Protein AF-A0A8T0SF47-F1 (afdb_monomer_lite)

pLDDT: mean 74.95, std 15.41, range [33.66, 95.38]

Organism: Panicum virgatum (NCBI:txid38727)

Radius of gyration: 20.07 Å; chains: 1; bounding box: 52×41×53 Å

Sequence (233 aa):
MGPNSAVYEKKSYSDTFTEFYQVFGHENDHKAPSFVEVEKWLSGEGKNSIDDKWLKIWLMFAISTFLCPTSSPKLCVRAFHSISITEEIKGYNWCKLEVDRLIKGIAKFKSGKRKFVSGCLFFLTILYLDSLDVGDIVNNDLEVRAAAWTGQLVSKVCLMDKLSETQFGKLQLKPEHLRTTMIPPERIQQFIDSNMPESVIVVLHNREVLKSALSEFSIAINQVFVNLTQKLC

Secondary structure (DSSP, 8-state):
--SEEP--S--TT-THHHHHHHHTT-TTT-PPPBHHHHHHHHHTTTTT--SHHHHHHHHHHHIIIIIS--S-SB--GGGGGGTSSGGGGGGEEHHHHHHHHHHHHHHHHHTTS-SS--S-HHHHHHHHHHHB--GGGS-TT-SSGGGG--HHHHHHHHHHHEEETTEE--SPBPGGGTSS-SS-HHHHHHHHHHHS-S--HHHHHHHHHHHHHHHHHHHHHHHHHHHHHTT--

Foldseek 3Di:
DAPAAQQQDDPPPDPLQCVQCVLLVNNPPSDFAFLVSLVCCCVPVVVPDDDLSSVLSVQQSCCCVALFDDPDRGGDSSNSSRRVPVVCVVNHLSVVSQLLNQLVQLVCCVVVVDVDRGGRVVVVLLVLLLQFDPDPLFDPPDPPSVVSDDPVNSVVSQVVQDPDPPDGHPTHTDVVCVVAQVCHLVNLVVCCPVRQPPPDPVSVVSSVSSSVSVVVVSVVVSVVVVVVVVVVD

Structure (mmCIF, N/CA/C/O backbone):
data_AF-A0A8T0SF47-F1
#
_entry.id   AF-A0A8T0SF47-F1
#
loop_
_atom_site.group_PDB
_atom_site.id
_atom_site.type_symbol
_atom_site.label_atom_id
_atom_site.label_alt_id
_atom_site.label_comp_id
_atom_site.label_asym_id
_atom_site.label_entity_id
_atom_site.label_seq_id
_atom_site.pdbx_PDB_ins_code
_atom_site.Cartn_x
_atom_site.Cartn_y
_atom_site.Cartn_z
_atom_site.occupancy
_atom_site.B_iso_or_equiv
_atom_site.auth_seq_id
_atom_site.auth_comp_id
_atom_site.auth_asym_id
_atom_site.auth_atom_id
_atom_site.pdbx_PDB_model_num
ATOM 1 N N . MET A 1 1 ? -6.389 -14.784 -7.951 1.00 58.62 1 MET A N 1
ATOM 2 C CA . MET A 1 1 ? -4.965 -14.383 -7.878 1.00 58.62 1 MET A CA 1
ATOM 3 C C . MET A 1 1 ? -4.098 -15.424 -8.549 1.00 58.62 1 MET A C 1
ATOM 5 O O . MET A 1 1 ? -4.516 -16.573 -8.615 1.00 58.62 1 MET A O 1
ATOM 9 N N . GLY A 1 2 ? -2.937 -15.026 -9.071 1.00 57.81 2 GLY A N 1
ATOM 10 C CA . GLY A 1 2 ? -2.046 -15.956 -9.755 1.00 57.81 2 GLY A CA 1
ATOM 11 C C . GLY A 1 2 ? -1.371 -16.955 -8.798 1.00 57.81 2 GLY A C 1
ATOM 12 O O . GLY A 1 2 ? -1.281 -16.692 -7.597 1.00 57.81 2 GLY A O 1
ATOM 13 N N . PRO A 1 3 ? -0.921 -18.116 -9.301 1.00 65.19 3 PRO A N 1
ATOM 14 C CA . PRO A 1 3 ? -0.340 -19.179 -8.477 1.00 65.19 3 PRO A CA 1
ATOM 15 C C . PRO A 1 3 ? 1.088 -18.868 -7.998 1.00 65.19 3 PRO A C 1
ATOM 17 O O . PRO A 1 3 ? 1.575 -19.500 -7.060 1.00 65.19 3 PRO A O 1
ATOM 20 N N . ASN A 1 4 ? 1.769 -17.900 -8.619 1.00 69.06 4 ASN A N 1
ATOM 21 C CA . ASN A 1 4 ? 3.191 -17.659 -8.401 1.00 69.06 4 ASN A CA 1
ATOM 22 C C . ASN A 1 4 ? 3.419 -16.672 -7.251 1.00 69.06 4 ASN A C 1
ATOM 24 O O . ASN A 1 4 ? 2.712 -15.678 -7.112 1.00 69.06 4 ASN A O 1
ATOM 28 N N . SER A 1 5 ? 4.436 -16.902 -6.422 1.00 73.62 5 SER A N 1
ATOM 29 C CA . SER A 1 5 ? 4.807 -15.940 -5.375 1.00 73.62 5 SER A CA 1
ATOM 30 C C . SER A 1 5 ? 5.617 -14.784 -5.961 1.00 73.62 5 SER A C 1
ATOM 32 O O . SER A 1 5 ? 6.585 -15.020 -6.682 1.00 73.62 5 SER A O 1
ATOM 34 N N . ALA A 1 6 ? 5.273 -13.543 -5.606 1.00 74.88 6 ALA A N 1
ATOM 35 C CA . ALA A 1 6 ? 6.082 -12.383 -5.975 1.00 74.88 6 ALA A CA 1
ATOM 36 C C . ALA A 1 6 ? 7.460 -12.450 -5.290 1.00 74.88 6 ALA A C 1
ATOM 38 O O . ALA A 1 6 ? 7.571 -12.605 -4.068 1.00 74.88 6 ALA A O 1
ATOM 39 N N . VAL A 1 7 ? 8.529 -12.311 -6.072 1.00 76.81 7 VAL A N 1
ATOM 40 C CA . VAL A 1 7 ? 9.905 -12.360 -5.564 1.00 76.81 7 VAL A CA 1
ATOM 41 C C . VAL A 1 7 ? 10.276 -11.023 -4.910 1.00 76.81 7 VAL A C 1
ATOM 43 O O . VAL A 1 7 ? 10.718 -10.100 -5.579 1.00 76.81 7 VAL A O 1
ATOM 46 N N . TYR A 1 8 ? 10.142 -10.929 -3.583 1.00 73.88 8 TYR A N 1
ATOM 47 C CA . TYR A 1 8 ? 10.483 -9.726 -2.795 1.00 73.88 8 TYR A CA 1
ATOM 48 C C . TYR A 1 8 ? 11.654 -9.960 -1.819 1.00 73.88 8 TYR A C 1
ATOM 50 O O . TYR A 1 8 ? 11.641 -9.640 -0.613 1.00 73.88 8 TYR A O 1
ATOM 58 N N . GLU A 1 9 ? 12.711 -10.575 -2.330 1.00 67.31 9 GLU A N 1
ATOM 59 C CA . GLU A 1 9 ? 13.904 -10.914 -1.561 1.00 67.31 9 GLU A CA 1
ATOM 60 C C . GLU A 1 9 ? 15.156 -10.395 -2.240 1.00 67.31 9 GLU A C 1
ATOM 62 O O . GLU A 1 9 ? 15.181 -10.185 -3.444 1.00 67.31 9 GLU A O 1
ATOM 67 N N . LYS A 1 10 ? 16.192 -10.137 -1.438 1.00 59.16 10 LYS A N 1
ATOM 68 C CA . LYS A 1 10 ? 17.476 -9.697 -1.971 1.00 59.16 10 LYS A CA 1
ATOM 69 C C . LYS A 1 10 ? 18.100 -10.890 -2.692 1.00 59.16 10 LYS A C 1
ATOM 71 O O . LYS A 1 10 ? 18.635 -11.774 -2.030 1.00 59.16 10 LYS A O 1
ATOM 76 N N . LYS A 1 11 ? 18.041 -10.900 -4.021 1.00 61.25 11 LYS A N 1
ATOM 77 C CA . LYS A 1 11 ? 18.860 -11.789 -4.842 1.00 61.25 11 LYS A CA 1
ATOM 78 C C . LYS A 1 11 ? 20.117 -11.011 -5.218 1.00 61.25 11 LYS A C 1
ATOM 80 O O . LYS A 1 11 ? 20.102 -10.189 -6.126 1.00 61.25 11 LYS A O 1
ATOM 85 N N . SER A 1 12 ? 21.181 -11.179 -4.432 1.00 52.44 12 SER A N 1
ATOM 86 C CA . SER A 1 12 ? 22.487 -10.621 -4.797 1.00 52.44 12 SER A CA 1
ATOM 87 C C . SER A 1 12 ? 22.908 -11.220 -6.148 1.00 52.44 12 SER A C 1
ATOM 89 O O . SER A 1 12 ? 22.749 -12.425 -6.327 1.00 52.44 12 SER A O 1
ATOM 91 N N . TYR A 1 13 ? 23.449 -10.402 -7.056 1.00 53.34 13 TYR A N 1
ATOM 92 C CA . TYR A 1 13 ? 23.989 -10.817 -8.365 1.00 53.34 13 TYR A CA 1
ATOM 93 C C . TYR A 1 13 ? 22.976 -11.234 -9.449 1.00 53.34 13 TYR A C 1
ATOM 95 O O . TYR A 1 13 ? 23.347 -11.959 -10.364 1.00 53.34 13 TYR A O 1
ATOM 103 N N . SER A 1 14 ? 21.718 -10.788 -9.388 1.00 62.62 14 SER A N 1
ATOM 104 C CA . SER A 1 14 ? 20.793 -10.951 -10.521 1.00 62.62 14 SER A CA 1
ATOM 105 C C . SER A 1 14 ? 20.908 -9.798 -11.524 1.00 62.62 14 SER A C 1
ATOM 107 O O . SER A 1 14 ? 21.096 -8.649 -11.118 1.00 62.62 14 SER A O 1
ATOM 109 N N . ASP A 1 15 ? 20.703 -10.084 -12.814 1.00 68.81 15 ASP A N 1
ATOM 110 C CA . ASP A 1 15 ? 20.700 -9.097 -13.916 1.00 68.81 15 ASP A CA 1
ATOM 111 C C . ASP A 1 15 ? 19.756 -7.912 -13.658 1.00 68.81 15 ASP A C 1
ATOM 113 O O . ASP A 1 15 ? 20.015 -6.771 -14.041 1.00 68.81 15 ASP A O 1
ATOM 117 N N . THR A 1 16 ? 18.706 -8.160 -12.878 1.00 79.81 16 THR A N 1
ATOM 118 C CA . THR A 1 16 ? 17.741 -7.155 -12.431 1.00 79.81 16 THR A CA 1
ATOM 119 C C . THR A 1 16 ? 18.367 -6.021 -11.602 1.00 79.81 16 THR A C 1
ATOM 121 O O . THR A 1 16 ? 17.724 -4.997 -11.407 1.00 79.81 16 THR A O 1
ATOM 124 N N . PHE A 1 17 ? 19.566 -6.197 -11.027 1.00 82.31 17 PHE A N 1
ATOM 125 C CA . PHE A 1 17 ? 20.258 -5.128 -10.295 1.00 82.31 17 PHE A CA 1
ATOM 126 C C . PHE A 1 17 ? 20.755 -4.056 -11.262 1.00 82.31 17 PHE A C 1
ATOM 128 O O . PHE A 1 17 ? 20.496 -2.878 -11.045 1.00 82.31 17 PHE A O 1
ATOM 135 N N . THR A 1 18 ? 21.400 -4.468 -12.353 1.00 86.94 18 THR A N 1
ATOM 136 C CA . THR A 1 18 ? 21.839 -3.570 -13.427 1.00 86.94 18 THR A CA 1
ATOM 137 C C . THR A 1 18 ? 20.638 -2.930 -14.113 1.00 86.94 18 THR A C 1
ATOM 139 O O . THR A 1 18 ? 20.598 -1.711 -14.268 1.00 86.94 18 THR A O 1
ATOM 142 N N . GLU A 1 19 ? 19.624 -3.735 -14.442 1.00 89.50 19 GLU A N 1
ATOM 143 C CA . GLU A 1 19 ? 18.396 -3.251 -15.075 1.00 89.50 19 GLU A CA 1
ATOM 144 C C . GLU A 1 19 ? 17.669 -2.217 -14.202 1.00 89.50 19 GLU A C 1
ATOM 146 O O . GLU A 1 19 ? 17.209 -1.200 -14.713 1.00 89.50 19 GLU A O 1
ATOM 151 N N . PHE A 1 20 ? 17.617 -2.424 -12.880 1.00 91.44 20 PHE A N 1
ATOM 152 C CA . PHE A 1 20 ? 17.050 -1.447 -11.951 1.00 91.44 20 PHE A CA 1
ATOM 153 C C . PHE A 1 20 ? 17.709 -0.079 -12.131 1.00 91.44 20 PHE A C 1
ATOM 155 O O . PHE A 1 20 ? 17.010 0.902 -12.353 1.00 91.44 20 PHE A O 1
ATOM 162 N N . TYR A 1 21 ? 19.040 0.004 -12.104 1.00 92.06 21 TYR A N 1
ATOM 163 C CA . TYR A 1 21 ? 19.711 1.291 -12.287 1.00 92.06 21 TYR A CA 1
ATOM 164 C C . TYR A 1 21 ? 19.497 1.876 -13.682 1.00 92.06 21 TYR A C 1
ATOM 166 O O . TYR A 1 21 ? 19.245 3.070 -13.782 1.00 92.06 21 TYR A O 1
ATOM 174 N N . GLN A 1 22 ? 19.506 1.056 -14.734 1.00 91.62 22 GLN A N 1
ATOM 175 C CA . GLN A 1 22 ? 19.238 1.511 -16.104 1.00 91.62 22 GLN A CA 1
ATOM 176 C C . GLN A 1 22 ? 17.828 2.096 -16.264 1.00 91.62 22 GLN A C 1
ATOM 178 O O . GLN A 1 22 ? 17.654 3.144 -16.884 1.00 91.62 22 GLN A O 1
ATOM 183 N N . VAL A 1 23 ? 16.810 1.461 -15.671 1.00 91.81 23 VAL A N 1
ATOM 184 C CA . VAL A 1 23 ? 15.421 1.950 -15.717 1.00 91.81 23 VAL A CA 1
ATOM 185 C C . VAL A 1 23 ? 15.309 3.358 -15.131 1.00 91.81 23 VAL A C 1
ATOM 187 O O . VAL A 1 23 ? 14.561 4.179 -15.664 1.00 91.81 23 VAL A O 1
ATOM 190 N N . PHE A 1 24 ? 16.082 3.658 -14.088 1.00 92.12 24 PHE A N 1
ATOM 191 C CA . PHE A 1 24 ? 16.087 4.962 -13.423 1.00 92.12 24 PHE A CA 1
ATOM 192 C C . PHE A 1 24 ? 17.203 5.914 -13.899 1.00 92.12 24 PHE A C 1
ATOM 194 O O . PHE A 1 24 ? 17.322 7.001 -13.350 1.00 92.12 24 PHE A O 1
ATOM 201 N N . GLY A 1 25 ? 18.002 5.556 -14.913 1.00 91.19 25 GLY A N 1
ATOM 202 C CA . GLY A 1 25 ? 19.089 6.411 -15.425 1.00 91.19 25 GLY A CA 1
ATOM 203 C C . GLY A 1 25 ? 20.285 6.562 -14.472 1.00 91.19 25 GLY A C 1
ATOM 204 O O . GLY A 1 25 ? 20.973 7.583 -14.473 1.00 91.19 25 GLY A O 1
ATOM 205 N N . HIS A 1 26 ? 20.506 5.562 -13.621 1.00 92.88 26 HIS A N 1
ATOM 206 C CA . HIS A 1 26 ? 21.539 5.511 -12.587 1.00 92.88 26 HIS A CA 1
ATOM 207 C C . HIS A 1 26 ? 22.608 4.436 -12.851 1.00 92.88 26 HIS A C 1
ATOM 209 O O . HIS A 1 26 ? 23.318 4.015 -11.937 1.00 92.88 26 HIS A O 1
ATOM 215 N N . GLU A 1 27 ? 22.751 3.964 -14.091 1.00 90.25 27 GLU A N 1
ATOM 216 C CA . GLU A 1 27 ? 23.688 2.895 -14.464 1.00 90.25 27 GLU A CA 1
ATOM 217 C C . GLU A 1 27 ? 25.163 3.254 -14.228 1.00 90.25 27 GLU A C 1
ATOM 219 O O . GLU A 1 27 ? 25.990 2.373 -14.009 1.00 90.25 27 GLU A O 1
ATOM 224 N N . ASN A 1 28 ? 25.497 4.546 -14.227 1.00 88.94 28 ASN A N 1
ATOM 225 C CA . ASN A 1 28 ? 26.874 5.007 -14.058 1.00 88.94 28 ASN A CA 1
ATOM 226 C C . ASN A 1 28 ? 27.262 5.177 -12.583 1.00 88.94 28 ASN A C 1
ATOM 228 O O . ASN A 1 28 ? 28.382 4.855 -12.191 1.00 88.94 28 ASN A O 1
ATOM 232 N N . ASP A 1 29 ? 26.349 5.683 -11.749 1.00 90.44 29 ASP A N 1
ATOM 233 C CA . ASP A 1 29 ? 26.641 6.003 -10.348 1.00 90.44 29 ASP A CA 1
ATOM 234 C C . ASP A 1 29 ? 26.092 4.979 -9.347 1.00 90.44 29 ASP A C 1
ATOM 236 O O . ASP A 1 29 ? 26.432 5.042 -8.162 1.00 90.44 29 ASP A O 1
ATOM 240 N N . HIS A 1 30 ? 25.275 4.031 -9.820 1.00 86.75 30 HIS A N 1
ATOM 241 C CA . HIS A 1 30 ? 24.639 2.975 -9.036 1.00 86.75 30 HIS A CA 1
ATOM 242 C C . HIS A 1 30 ? 23.914 3.508 -7.789 1.00 86.75 30 HIS A C 1
ATOM 244 O O . HIS A 1 30 ? 23.804 2.827 -6.756 1.00 86.75 30 HIS A O 1
ATOM 250 N N . LYS A 1 31 ? 23.399 4.744 -7.858 1.00 90.44 31 LYS A N 1
ATOM 251 C CA . LYS A 1 31 ? 22.611 5.330 -6.774 1.00 90.44 31 LYS A CA 1
ATOM 252 C C . LYS A 1 31 ? 21.158 4.918 -6.916 1.00 90.44 31 LYS A C 1
ATOM 254 O O . LYS A 1 31 ? 20.552 5.038 -7.968 1.00 90.44 31 LYS A O 1
ATOM 259 N N . ALA A 1 32 ? 20.586 4.411 -5.827 1.00 91.06 32 ALA A N 1
ATOM 260 C CA . ALA A 1 32 ? 19.160 4.123 -5.813 1.00 91.06 32 ALA A CA 1
ATOM 261 C C . ALA A 1 32 ? 18.370 5.445 -5.894 1.00 91.06 32 ALA A C 1
ATOM 263 O O . ALA A 1 32 ? 18.680 6.357 -5.108 1.00 91.06 32 ALA A O 1
ATOM 264 N N . PRO A 1 33 ? 17.357 5.530 -6.774 1.00 94.06 33 PRO A N 1
ATOM 265 C CA . PRO A 1 33 ? 16.556 6.729 -6.962 1.00 94.06 33 PRO A CA 1
ATOM 266 C C . PRO A 1 33 ? 15.768 7.060 -5.693 1.00 94.06 33 PRO A C 1
ATOM 268 O O . PRO A 1 33 ? 15.396 6.180 -4.899 1.00 94.06 33 PRO A O 1
ATOM 271 N N . SER A 1 34 ? 15.514 8.347 -5.484 1.00 94.81 34 SER A N 1
ATOM 272 C CA . SER A 1 34 ? 14.666 8.802 -4.375 1.00 94.81 34 SER A CA 1
ATOM 273 C C . SER A 1 34 ? 13.178 8.706 -4.717 1.00 94.81 34 SER A C 1
ATOM 275 O O . SER A 1 34 ? 12.801 8.762 -5.884 1.00 94.81 34 SER A O 1
ATOM 277 N N . PHE A 1 35 ? 12.302 8.623 -3.710 1.00 92.81 35 PHE A N 1
ATOM 278 C CA . PHE A 1 35 ? 10.853 8.691 -3.964 1.00 92.81 35 PHE A CA 1
ATOM 279 C C . PHE A 1 35 ? 10.449 9.998 -4.667 1.00 92.81 35 PHE A C 1
ATOM 281 O O . PHE A 1 35 ? 9.633 9.966 -5.580 1.00 92.81 35 PHE A O 1
ATOM 288 N N . VAL A 1 36 ? 11.075 11.120 -4.295 1.00 94.19 36 VAL A N 1
ATOM 289 C CA . VAL A 1 36 ? 10.822 12.449 -4.884 1.00 94.19 36 VAL A CA 1
ATOM 290 C C . VAL A 1 36 ? 11.200 12.495 -6.364 1.00 94.19 36 VAL A C 1
ATOM 292 O O . VAL A 1 36 ? 10.514 13.106 -7.176 1.00 94.19 36 VAL A O 1
ATOM 295 N N . GLU A 1 37 ? 12.317 11.876 -6.719 1.00 95.00 37 GLU A N 1
ATOM 296 C CA . GLU A 1 37 ? 12.786 11.794 -8.101 1.00 95.00 37 GLU A CA 1
ATOM 297 C C . GLU A 1 37 ? 11.824 10.978 -8.966 1.00 95.00 37 GLU A C 1
ATOM 299 O O . GLU A 1 37 ? 11.417 11.432 -10.033 1.00 95.00 37 GLU A O 1
ATOM 304 N N . VAL A 1 38 ? 11.386 9.823 -8.464 1.00 94.56 38 VAL A N 1
ATOM 305 C CA . VAL A 1 38 ? 10.433 8.962 -9.171 1.00 94.56 38 VAL A CA 1
ATOM 306 C C . VAL A 1 38 ? 9.067 9.627 -9.316 1.00 94.56 38 VAL A C 1
ATOM 308 O O . VAL A 1 38 ? 8.471 9.567 -10.388 1.00 94.56 38 VAL A O 1
ATOM 311 N N . GLU A 1 39 ? 8.586 10.312 -8.280 1.00 94.44 39 GLU A N 1
ATOM 312 C CA . GLU A 1 39 ? 7.340 11.083 -8.333 1.00 94.44 39 GLU A CA 1
ATOM 313 C C . GLU A 1 39 ? 7.401 12.201 -9.386 1.00 94.44 39 GLU A C 1
ATOM 315 O O . GLU A 1 39 ? 6.463 12.369 -10.173 1.00 94.44 39 GLU A O 1
ATOM 320 N N . LYS A 1 40 ? 8.522 12.935 -9.451 1.00 95.12 40 LYS A N 1
ATOM 321 C CA . LYS A 1 40 ? 8.759 13.951 -10.487 1.00 95.12 40 LYS A CA 1
ATOM 322 C C . LYS A 1 40 ? 8.762 13.343 -11.882 1.00 95.12 40 LYS A C 1
ATOM 324 O O . LYS A 1 40 ? 8.149 13.915 -12.780 1.00 95.12 40 LYS A O 1
ATOM 329 N N . TRP A 1 41 ? 9.415 12.195 -12.059 1.00 95.38 41 TRP A N 1
ATOM 330 C CA . TRP A 1 41 ? 9.446 11.507 -13.346 1.00 95.38 41 TRP A CA 1
ATOM 331 C C . TRP A 1 41 ? 8.044 11.062 -13.778 1.00 95.38 41 TRP A C 1
ATOM 333 O O . TRP A 1 41 ? 7.616 11.394 -14.880 1.00 95.38 41 TRP A O 1
ATOM 343 N N . LEU A 1 42 ? 7.289 10.404 -12.889 1.00 92.81 42 LEU A N 1
ATOM 344 C CA . LEU A 1 42 ? 5.911 9.959 -13.146 1.00 92.81 42 LEU A CA 1
ATOM 345 C C . LEU A 1 42 ? 4.970 11.125 -13.483 1.00 92.81 42 LEU A C 1
ATOM 347 O O . LEU A 1 42 ? 4.096 10.984 -14.334 1.00 92.81 42 LEU A O 1
ATOM 351 N N . SER A 1 43 ? 5.158 12.280 -12.839 1.00 92.81 43 SER A N 1
ATOM 352 C CA . SER A 1 43 ? 4.335 13.479 -13.059 1.00 92.81 43 SER A CA 1
ATOM 353 C C . SER A 1 43 ? 4.767 14.311 -14.274 1.00 92.81 43 SER A C 1
ATOM 355 O O . SER A 1 43 ? 3.999 15.151 -14.747 1.00 92.81 43 SER A O 1
ATOM 357 N N . GLY A 1 44 ? 5.996 14.107 -14.753 1.00 94.50 44 GLY A N 1
ATOM 358 C CA . GLY A 1 44 ? 6.608 14.816 -15.872 1.00 94.50 44 GLY A CA 1
ATOM 359 C C . GLY A 1 44 ? 6.711 13.927 -17.106 1.00 94.50 44 GLY A C 1
ATOM 360 O O . GLY A 1 44 ? 5.725 13.719 -17.809 1.00 94.50 44 GLY A O 1
ATOM 361 N N . GLU A 1 45 ? 7.913 13.412 -17.366 1.00 91.38 45 GLU A N 1
ATOM 362 C CA . GLU A 1 45 ? 8.235 12.592 -18.544 1.00 91.38 45 GLU A CA 1
ATOM 363 C C . GLU A 1 45 ? 7.335 11.361 -18.687 1.00 91.38 45 GLU A C 1
ATOM 365 O O . GLU A 1 45 ? 6.883 11.048 -19.784 1.00 91.38 45 GLU A O 1
ATOM 370 N N . GLY A 1 46 ? 7.041 10.684 -17.577 1.00 91.19 46 GLY A N 1
ATOM 371 C CA . GLY A 1 46 ? 6.221 9.479 -17.558 1.00 91.19 46 GLY A CA 1
ATOM 372 C C . GLY A 1 46 ? 4.718 9.737 -17.648 1.00 91.19 46 GLY A C 1
ATOM 373 O O . GLY A 1 46 ? 3.956 8.783 -17.757 1.00 91.19 46 GLY A O 1
ATOM 374 N N . LYS A 1 47 ? 4.250 10.990 -17.605 1.00 90.19 47 LYS A N 1
ATOM 375 C CA . LYS A 1 47 ? 2.823 11.305 -17.411 1.00 90.19 47 LYS A CA 1
ATOM 376 C C . LYS A 1 47 ? 1.897 10.680 -18.460 1.00 90.19 47 LYS A C 1
ATOM 378 O O . LYS A 1 47 ? 0.780 10.294 -18.128 1.00 90.19 47 LYS A O 1
ATOM 383 N N . ASN A 1 48 ? 2.355 10.605 -19.709 1.00 88.88 48 ASN A N 1
ATOM 384 C CA . ASN A 1 48 ? 1.583 10.075 -20.838 1.00 88.88 48 ASN A CA 1
ATOM 385 C C . ASN A 1 48 ? 2.177 8.771 -21.397 1.00 88.88 48 ASN A C 1
ATOM 387 O O . ASN A 1 48 ? 1.802 8.347 -22.490 1.00 88.88 48 ASN A O 1
ATOM 391 N N . SER A 1 49 ? 3.119 8.158 -20.680 1.00 88.81 49 SER A N 1
ATOM 392 C CA . SER A 1 49 ? 3.758 6.913 -21.099 1.00 88.81 49 SER A CA 1
ATOM 393 C C . SER A 1 49 ? 2.919 5.710 -20.678 1.00 88.81 49 SER A C 1
ATOM 395 O O . SER A 1 49 ? 2.321 5.696 -19.607 1.00 88.81 49 SER A O 1
ATOM 397 N N . ILE A 1 50 ? 2.895 4.688 -21.530 1.00 87.44 50 ILE A N 1
ATOM 398 C CA . ILE A 1 50 ? 2.202 3.411 -21.284 1.00 87.44 50 ILE A CA 1
ATOM 399 C C . ILE A 1 50 ? 3.099 2.205 -21.606 1.00 87.44 50 ILE A C 1
ATOM 401 O O . ILE A 1 50 ? 2.607 1.105 -21.837 1.00 87.44 50 ILE A O 1
ATOM 405 N N . ASP A 1 51 ? 4.412 2.430 -21.676 1.00 89.38 51 ASP A N 1
ATOM 406 C CA . ASP A 1 51 ? 5.409 1.409 -21.992 1.00 89.38 51 ASP A CA 1
ATOM 407 C C . ASP A 1 51 ? 5.839 0.598 -20.753 1.00 89.38 51 ASP A C 1
ATOM 409 O O . ASP A 1 51 ? 5.479 0.898 -19.608 1.00 89.38 51 ASP A O 1
ATOM 413 N N . ASP A 1 52 ? 6.640 -0.447 -20.977 1.00 89.62 52 ASP A N 1
ATOM 414 C CA . ASP A 1 52 ? 7.143 -1.310 -19.902 1.00 89.62 52 ASP A CA 1
ATOM 415 C C . ASP A 1 52 ? 7.994 -0.549 -18.883 1.00 89.62 52 ASP A C 1
ATOM 417 O O . ASP A 1 52 ? 7.970 -0.867 -17.692 1.00 89.62 52 ASP A O 1
ATOM 421 N N . LYS A 1 53 ? 8.740 0.472 -19.325 1.00 91.56 53 LYS A N 1
ATOM 422 C CA . LYS A 1 53 ? 9.550 1.305 -18.430 1.00 91.56 53 LYS A CA 1
ATOM 423 C C . LYS A 1 53 ? 8.647 2.043 -17.449 1.00 91.56 53 LYS A C 1
ATOM 425 O O . LYS A 1 53 ? 8.890 1.995 -16.242 1.00 91.56 53 LYS A O 1
ATOM 430 N N . TRP A 1 54 ? 7.598 2.686 -17.951 1.00 93.38 54 TRP A N 1
ATOM 431 C CA . TRP A 1 54 ? 6.608 3.360 -17.127 1.00 93.38 54 TRP A CA 1
ATOM 432 C C . TRP A 1 54 ? 5.948 2.392 -16.147 1.00 93.38 54 TRP A C 1
ATOM 434 O O . TRP A 1 54 ? 5.903 2.684 -14.951 1.00 93.38 54 TRP A O 1
ATOM 444 N N . LEU A 1 55 ? 5.516 1.216 -16.618 1.00 90.81 55 LEU A N 1
ATOM 445 C CA . LEU A 1 55 ? 4.880 0.206 -15.770 1.00 90.81 55 LEU A CA 1
ATOM 446 C C . LEU A 1 55 ? 5.811 -0.241 -14.634 1.00 90.81 55 LEU A C 1
ATOM 448 O O . LEU A 1 55 ? 5.390 -0.293 -13.476 1.00 90.81 55 LEU A O 1
ATOM 452 N N . LYS A 1 56 ? 7.087 -0.507 -14.940 1.00 91.94 56 LYS A N 1
ATOM 453 C CA . LYS A 1 56 ? 8.108 -0.863 -13.945 1.00 91.94 56 LYS A CA 1
ATOM 454 C C . LYS A 1 56 ? 8.304 0.252 -12.920 1.00 91.94 56 LYS A C 1
ATOM 456 O O . LYS A 1 56 ? 8.286 -0.013 -11.719 1.00 91.94 56 LYS A O 1
ATOM 461 N N . ILE A 1 57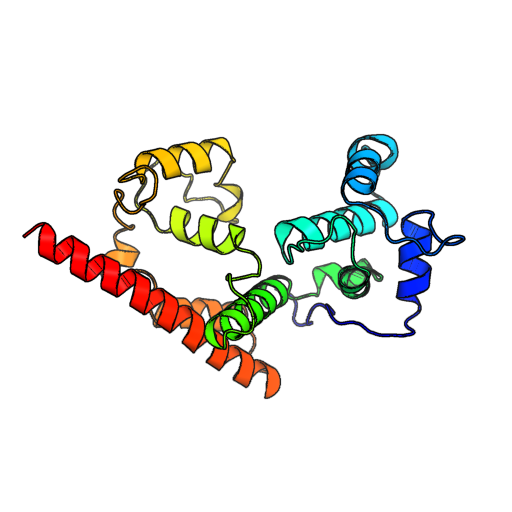 ? 8.455 1.500 -13.362 1.00 92.75 57 ILE A N 1
ATOM 462 C CA . ILE A 1 57 ? 8.655 2.650 -12.468 1.00 92.75 57 ILE A CA 1
ATOM 463 C C . ILE A 1 57 ? 7.434 2.864 -11.565 1.00 92.75 57 ILE A C 1
ATOM 465 O O . ILE A 1 57 ? 7.583 3.017 -10.348 1.00 92.75 57 ILE A O 1
ATOM 469 N N . TRP A 1 58 ? 6.229 2.820 -12.135 1.00 92.12 58 TRP A N 1
ATOM 470 C CA . TRP A 1 58 ? 4.987 2.978 -11.386 1.00 92.12 58 TRP A CA 1
ATOM 471 C C . TRP A 1 58 ? 4.810 1.864 -10.349 1.00 92.12 58 TRP A C 1
ATOM 473 O O . TRP A 1 58 ? 4.546 2.144 -9.179 1.00 92.12 58 TRP A O 1
ATOM 483 N N . LEU A 1 59 ? 5.034 0.602 -10.731 1.00 90.06 59 LEU A N 1
ATOM 484 C CA . LEU A 1 59 ? 4.933 -0.527 -9.806 1.00 90.06 59 LEU A CA 1
ATOM 485 C C . LEU A 1 59 ? 6.002 -0.483 -8.715 1.00 90.06 59 LEU A C 1
ATOM 487 O O . LEU A 1 59 ? 5.689 -0.770 -7.562 1.00 90.06 59 LEU A O 1
ATOM 491 N N . MET A 1 60 ? 7.237 -0.076 -9.025 1.00 91.31 60 MET A N 1
ATOM 492 C CA . MET A 1 60 ? 8.260 0.150 -7.997 1.00 91.31 60 MET A CA 1
ATOM 493 C C . MET A 1 60 ? 7.797 1.155 -6.955 1.00 91.31 60 MET A C 1
ATOM 495 O O . MET A 1 60 ? 7.965 0.924 -5.752 1.00 91.31 60 MET A O 1
ATOM 499 N N . PHE A 1 61 ? 7.234 2.269 -7.422 1.00 90.75 61 PHE A N 1
ATOM 500 C CA . PHE A 1 61 ? 6.721 3.321 -6.565 1.00 90.75 61 PHE A CA 1
ATOM 501 C C . PHE A 1 61 ? 5.561 2.802 -5.708 1.00 90.75 61 PHE A C 1
ATOM 503 O O . PHE A 1 61 ? 5.625 2.905 -4.483 1.00 90.75 61 PHE A O 1
ATOM 510 N N . ALA A 1 62 ? 4.561 2.154 -6.312 1.00 87.75 62 ALA A N 1
ATOM 511 C CA . ALA A 1 62 ? 3.402 1.599 -5.614 1.00 87.75 62 ALA A CA 1
ATOM 512 C C . ALA A 1 62 ? 3.795 0.516 -4.592 1.00 87.75 62 ALA A C 1
ATOM 514 O O . ALA A 1 62 ? 3.398 0.577 -3.430 1.00 87.75 62 ALA A O 1
ATOM 515 N N . ILE A 1 63 ? 4.644 -0.446 -4.964 1.00 87.31 63 ILE A N 1
ATOM 516 C CA . ILE A 1 63 ? 5.110 -1.489 -4.040 1.00 87.31 63 ILE A CA 1
ATOM 517 C C . ILE A 1 63 ? 5.870 -0.860 -2.867 1.00 87.31 63 ILE A C 1
ATOM 519 O O . ILE A 1 63 ? 5.658 -1.249 -1.723 1.00 87.31 63 ILE A O 1
ATOM 523 N N . SER A 1 64 ? 6.740 0.117 -3.121 1.00 88.00 64 SER A N 1
ATOM 524 C CA . SER A 1 64 ? 7.628 0.670 -2.089 1.00 88.00 64 SER A CA 1
ATOM 525 C C . SER A 1 64 ? 6.966 1.715 -1.185 1.00 88.00 64 SER A C 1
ATOM 527 O O . SER A 1 64 ? 7.471 1.957 -0.088 1.00 88.00 64 SER A O 1
ATOM 529 N N . THR A 1 65 ? 5.866 2.334 -1.624 1.00 83.62 65 THR A N 1
ATOM 530 C CA . THR A 1 65 ? 5.086 3.308 -0.835 1.00 83.62 65 THR A CA 1
ATOM 531 C C . THR A 1 65 ? 3.875 2.682 -0.152 1.00 83.62 65 THR A C 1
ATOM 533 O O . THR A 1 65 ? 3.545 3.072 0.965 1.00 83.62 65 THR A O 1
ATOM 536 N N . PHE A 1 66 ? 3.232 1.708 -0.798 1.00 78.88 66 PHE A N 1
ATOM 537 C CA . PHE A 1 66 ? 1.921 1.213 -0.393 1.00 78.88 66 PHE A CA 1
ATOM 538 C C . PHE A 1 66 ? 1.966 -0.228 0.118 1.00 78.88 66 PHE A C 1
ATOM 540 O O . PHE A 1 66 ? 1.669 -0.468 1.283 1.00 78.88 66 PHE A O 1
ATOM 547 N N . LEU A 1 67 ? 2.393 -1.187 -0.712 1.00 81.12 67 LEU A N 1
ATOM 548 C CA . LEU A 1 67 ? 2.335 -2.616 -0.353 1.00 81.12 67 LEU A CA 1
ATOM 549 C C . LEU A 1 67 ? 3.420 -3.019 0.654 1.00 81.12 67 LEU A C 1
ATOM 551 O O . LEU A 1 67 ? 3.224 -3.860 1.530 1.00 81.12 67 LEU A O 1
ATOM 555 N N . CYS A 1 68 ? 4.606 -2.439 0.509 1.00 83.62 68 CYS A N 1
ATOM 556 C CA . CYS A 1 68 ? 5.802 -2.751 1.279 1.00 83.62 68 CYS A CA 1
ATOM 557 C C . CYS A 1 68 ? 6.503 -1.461 1.745 1.00 83.62 68 CYS A C 1
ATOM 559 O O . CYS A 1 68 ? 7.695 -1.293 1.457 1.00 83.62 68 CYS A O 1
ATOM 561 N N . PRO A 1 69 ? 5.806 -0.563 2.472 1.00 81.56 69 PRO A N 1
ATOM 562 C CA . PRO A 1 69 ? 6.329 0.746 2.831 1.00 81.56 69 PRO A CA 1
ATOM 563 C C . PRO A 1 69 ? 7.651 0.630 3.586 1.00 81.56 69 PRO A C 1
ATOM 565 O O . PRO A 1 69 ? 7.840 -0.235 4.454 1.00 81.56 69 PRO A O 1
ATOM 568 N N . THR A 1 70 ? 8.580 1.523 3.258 1.00 77.88 70 THR A N 1
ATOM 569 C CA . THR A 1 70 ? 9.896 1.588 3.898 1.00 77.88 70 THR A CA 1
ATOM 570 C C . THR A 1 70 ? 10.110 2.950 4.546 1.00 77.88 70 THR A C 1
ATOM 572 O O . THR A 1 70 ? 9.577 3.951 4.090 1.00 77.88 70 THR A O 1
ATOM 575 N N . SER A 1 71 ? 10.931 3.004 5.596 1.00 79.00 71 SER A N 1
ATOM 576 C CA . SER A 1 71 ? 11.376 4.271 6.193 1.00 79.00 71 SER A CA 1
ATOM 577 C C . SER A 1 71 ? 12.535 4.919 5.424 1.00 79.00 71 SER A C 1
ATOM 579 O O . SER A 1 71 ? 13.089 5.917 5.875 1.00 79.00 71 SER A O 1
ATOM 581 N N . SER A 1 72 ? 12.979 4.305 4.323 1.00 85.94 72 SER A N 1
ATOM 582 C CA . SER A 1 72 ? 14.049 4.835 3.480 1.00 85.94 72 SER A CA 1
ATOM 583 C C . SER A 1 72 ? 13.490 5.957 2.605 1.00 85.94 72 SER A C 1
ATOM 585 O O . SER A 1 72 ? 12.399 5.796 2.072 1.00 85.94 72 SER A O 1
ATOM 587 N N . PRO A 1 73 ? 14.230 7.052 2.370 1.00 88.69 73 PRO A N 1
ATOM 588 C CA . PRO A 1 73 ? 13.852 8.057 1.373 1.00 88.69 73 PRO A CA 1
ATOM 589 C C . PRO A 1 73 ? 14.144 7.607 -0.072 1.00 88.69 73 PRO A C 1
ATOM 591 O O . PRO A 1 73 ? 13.814 8.311 -1.027 1.00 88.69 73 PRO A O 1
ATOM 594 N N . LYS A 1 74 ? 14.797 6.452 -0.240 1.00 92.38 74 LYS A N 1
ATOM 595 C CA . LYS A 1 74 ? 15.202 5.875 -1.526 1.00 92.38 74 LYS A CA 1
ATOM 596 C C . LYS A 1 74 ? 14.512 4.549 -1.790 1.00 92.38 74 LYS A C 1
ATOM 598 O O . LYS A 1 74 ? 14.301 3.775 -0.848 1.00 92.38 74 LYS A O 1
ATOM 603 N N . LEU A 1 75 ? 14.254 4.272 -3.066 1.00 90.50 75 LEU A N 1
ATOM 604 C CA . LEU A 1 75 ? 13.755 2.980 -3.515 1.00 90.50 75 LEU A CA 1
ATOM 605 C C . LEU A 1 75 ? 14.760 1.864 -3.228 1.00 90.50 75 LEU A C 1
ATOM 607 O O . LEU A 1 75 ? 15.970 2.067 -3.138 1.00 90.50 75 LEU A O 1
ATOM 611 N N . CYS A 1 76 ? 14.235 0.651 -3.092 1.00 85.44 76 CYS A N 1
ATOM 612 C CA . CYS A 1 76 ? 15.029 -0.543 -2.869 1.00 85.44 76 CYS A CA 1
ATOM 613 C C . CYS A 1 76 ? 14.841 -1.510 -4.036 1.00 85.44 76 CYS A C 1
ATOM 615 O O . CYS A 1 76 ? 13.712 -1.887 -4.342 1.00 85.44 76 CYS A O 1
ATOM 617 N N . VAL A 1 77 ? 15.947 -2.001 -4.601 1.00 86.56 77 VAL A N 1
ATOM 618 C CA . VAL A 1 77 ? 15.959 -2.988 -5.700 1.00 86.56 77 VAL A CA 1
ATOM 619 C C . VAL A 1 77 ? 15.146 -4.257 -5.411 1.00 86.56 77 VAL A C 1
ATOM 621 O O . VAL A 1 77 ? 14.732 -4.961 -6.321 1.00 86.56 77 VAL A O 1
ATOM 624 N N . ARG A 1 78 ? 14.856 -4.548 -4.138 1.00 84.38 78 ARG A N 1
ATOM 625 C CA . ARG A 1 78 ? 14.089 -5.730 -3.723 1.00 84.38 78 ARG A CA 1
ATOM 626 C C . ARG A 1 78 ? 12.724 -5.852 -4.397 1.00 84.38 78 ARG A C 1
ATOM 628 O O . ARG A 1 78 ? 12.310 -6.974 -4.654 1.00 84.38 78 ARG A O 1
ATOM 635 N N . ALA A 1 79 ? 12.042 -4.731 -4.635 1.00 79.75 79 ALA A N 1
ATOM 636 C CA . ALA A 1 79 ? 10.755 -4.723 -5.332 1.00 79.75 79 ALA A CA 1
ATOM 637 C C . ALA A 1 79 ? 10.915 -4.978 -6.840 1.00 79.75 79 ALA A C 1
ATOM 639 O O . ALA A 1 79 ? 10.010 -5.513 -7.474 1.00 79.75 79 ALA A O 1
ATOM 640 N N . PHE A 1 80 ? 12.084 -4.648 -7.396 1.00 86.75 80 PHE A N 1
ATOM 641 C CA . PHE A 1 80 ? 12.342 -4.698 -8.830 1.00 86.75 80 PHE A CA 1
ATOM 642 C C . PHE A 1 80 ? 12.415 -6.136 -9.347 1.00 86.75 80 PHE A C 1
ATOM 644 O O . PHE A 1 80 ? 11.932 -6.427 -10.434 1.00 86.75 80 PHE A O 1
ATOM 651 N N . HIS A 1 81 ? 12.918 -7.069 -8.531 1.00 83.50 81 HIS A N 1
ATOM 652 C CA . HIS A 1 81 ? 12.958 -8.491 -8.886 1.00 83.50 81 HIS A CA 1
ATOM 653 C C . HIS A 1 81 ? 11.578 -9.067 -9.235 1.00 83.50 81 HIS A C 1
ATOM 655 O O . HIS A 1 81 ? 11.488 -9.947 -10.079 1.00 83.50 81 HIS A O 1
ATOM 661 N N . SER A 1 82 ? 10.512 -8.594 -8.581 1.00 79.31 82 SER A N 1
ATOM 662 C CA . SER A 1 82 ? 9.140 -9.047 -8.843 1.00 79.31 82 SER A CA 1
ATOM 663 C C . SER A 1 82 ? 8.462 -8.355 -10.025 1.00 79.31 82 SER A C 1
ATOM 665 O O . SER A 1 82 ? 7.294 -8.617 -10.270 1.00 79.31 82 SER A O 1
ATOM 667 N N . ILE A 1 83 ? 9.133 -7.436 -10.718 1.00 86.25 83 ILE A N 1
ATOM 668 C CA . ILE A 1 83 ? 8.531 -6.673 -11.823 1.00 86.25 83 ILE A CA 1
ATOM 669 C C . ILE A 1 83 ? 9.460 -6.525 -13.036 1.00 86.25 83 ILE A C 1
ATOM 671 O O . ILE A 1 83 ? 9.111 -5.831 -13.987 1.00 86.25 83 ILE A O 1
ATOM 675 N N . SER A 1 84 ? 10.647 -7.140 -13.014 1.00 84.62 84 SER A N 1
ATOM 676 C CA . SER A 1 84 ? 11.613 -7.062 -14.116 1.00 84.62 84 SER A CA 1
ATOM 677 C C . SER A 1 84 ? 11.063 -7.671 -15.410 1.00 84.62 84 SER A C 1
ATOM 679 O O . SER A 1 84 ? 11.347 -7.169 -16.493 1.00 84.62 84 SER A O 1
ATOM 681 N N . ILE A 1 85 ? 10.225 -8.706 -15.296 1.00 82.94 85 ILE A N 1
ATOM 682 C CA . ILE A 1 85 ? 9.529 -9.352 -16.415 1.00 82.94 85 ILE A CA 1
ATOM 683 C C . ILE A 1 85 ? 8.055 -8.949 -16.335 1.00 82.94 85 ILE A C 1
ATOM 685 O O . ILE A 1 85 ? 7.334 -9.410 -15.445 1.00 82.94 85 ILE A O 1
ATOM 689 N N . THR A 1 86 ? 7.611 -8.041 -17.207 1.00 83.94 86 THR A N 1
ATOM 690 C CA . THR A 1 86 ? 6.280 -7.418 -17.107 1.00 83.94 86 THR A CA 1
ATOM 691 C C . THR A 1 86 ? 5.148 -8.397 -17.400 1.00 83.94 86 THR A C 1
ATOM 693 O O . THR A 1 86 ? 4.064 -8.287 -16.824 1.00 83.94 86 THR A O 1
ATOM 696 N N . GLU A 1 87 ? 5.412 -9.418 -18.209 1.00 84.19 87 GLU A N 1
ATOM 697 C CA . GLU A 1 87 ? 4.469 -10.471 -18.578 1.00 84.19 87 GLU A CA 1
ATOM 698 C C . GLU A 1 87 ? 4.092 -11.360 -17.384 1.00 84.19 87 GLU A C 1
ATOM 700 O O . GLU A 1 87 ? 2.956 -11.829 -17.283 1.00 84.19 87 GLU A O 1
ATOM 705 N N . GLU A 1 88 ? 5.016 -11.559 -16.440 1.00 82.44 88 GLU A N 1
ATOM 706 C CA . GLU A 1 88 ? 4.791 -12.402 -15.261 1.00 82.44 88 GLU A CA 1
ATOM 707 C C . GLU A 1 88 ? 3.992 -11.698 -14.156 1.00 82.44 88 GLU A C 1
ATOM 709 O O . GLU A 1 88 ? 3.392 -12.362 -13.308 1.00 82.44 88 GLU A O 1
ATOM 714 N N . ILE A 1 89 ? 3.919 -10.362 -14.182 1.00 83.69 89 ILE A N 1
ATOM 715 C CA . ILE A 1 89 ? 3.325 -9.525 -13.123 1.00 83.69 89 ILE A CA 1
ATOM 716 C C . ILE A 1 89 ? 1.883 -9.928 -12.810 1.00 83.69 89 ILE A C 1
ATOM 718 O O . ILE A 1 89 ? 1.483 -9.975 -11.643 1.00 83.69 89 ILE A O 1
ATOM 722 N N . LYS A 1 90 ? 1.099 -10.259 -13.842 1.00 79.25 90 LYS A N 1
ATOM 723 C CA . LYS A 1 90 ? -0.296 -10.709 -13.693 1.00 79.25 90 LYS A CA 1
ATOM 724 C C . LYS A 1 90 ? -0.410 -12.085 -13.028 1.00 79.25 90 LYS A C 1
ATOM 726 O O . LYS A 1 90 ? -1.437 -12.392 -12.426 1.00 79.25 90 LYS A O 1
ATOM 731 N N . GLY A 1 91 ? 0.629 -12.911 -13.138 1.00 74.56 91 GLY A N 1
ATOM 732 C CA . GLY A 1 91 ? 0.697 -14.253 -12.565 1.00 74.56 91 GLY A CA 1
ATOM 733 C C . GLY A 1 91 ? 1.108 -14.287 -11.092 1.00 74.56 91 GLY A C 1
ATOM 734 O O . GLY A 1 91 ? 1.037 -15.355 -10.478 1.00 74.56 91 GLY A O 1
ATOM 735 N N . TYR A 1 92 ? 1.518 -13.156 -10.508 1.00 78.38 92 TYR A N 1
ATOM 736 C CA . TYR A 1 92 ? 1.947 -13.105 -9.115 1.00 78.38 92 TYR A CA 1
ATOM 737 C C . TYR A 1 92 ? 0.791 -12.926 -8.124 1.00 78.38 92 TYR A C 1
ATOM 739 O O . TYR A 1 92 ? -0.188 -12.211 -8.349 1.00 78.38 92 TYR A O 1
ATOM 747 N N . ASN A 1 93 ? 0.942 -13.556 -6.963 1.00 77.88 93 ASN A N 1
ATOM 748 C CA . ASN A 1 93 ? 0.092 -13.380 -5.798 1.00 77.88 93 ASN A CA 1
ATOM 749 C C . ASN A 1 93 ? 0.585 -12.184 -4.966 1.00 77.88 93 ASN A C 1
ATOM 751 O O . ASN A 1 93 ? 1.352 -12.327 -4.008 1.00 77.88 93 ASN A O 1
ATOM 755 N N . TRP A 1 94 ? 0.155 -10.986 -5.360 1.00 78.88 94 TRP A N 1
ATOM 756 C CA . TRP A 1 94 ? 0.506 -9.732 -4.688 1.00 78.88 94 TRP A CA 1
ATOM 757 C C . TRP A 1 94 ? -0.054 -9.631 -3.266 1.00 78.88 94 TRP A C 1
ATOM 759 O O . TRP A 1 94 ? 0.635 -9.127 -2.378 1.00 78.88 94 TRP A O 1
ATOM 769 N N . CYS A 1 95 ? -1.246 -10.177 -3.007 1.00 75.50 95 CYS A N 1
ATOM 770 C CA . CYS A 1 95 ? -1.806 -10.179 -1.655 1.00 75.50 95 CYS A CA 1
ATOM 771 C C . CYS A 1 95 ? -0.989 -11.064 -0.714 1.00 75.50 95 CYS A C 1
ATOM 773 O O . CYS A 1 95 ? -0.745 -10.677 0.423 1.00 75.50 95 CYS A O 1
ATOM 775 N N . LYS A 1 96 ? -0.490 -12.218 -1.177 1.00 75.06 96 LYS A N 1
ATOM 776 C CA . LYS A 1 96 ? 0.423 -13.042 -0.379 1.00 75.06 96 LYS A CA 1
ATOM 777 C C . LYS A 1 96 ? 1.672 -12.259 0.013 1.00 75.06 96 LYS A C 1
ATOM 779 O O . LYS A 1 96 ? 2.099 -12.357 1.159 1.00 75.06 96 LYS A O 1
ATOM 784 N N . LEU A 1 97 ? 2.244 -11.472 -0.899 1.00 79.75 97 LEU A N 1
ATOM 785 C CA . LEU A 1 97 ? 3.391 -10.623 -0.578 1.00 79.75 97 LEU A CA 1
ATOM 786 C C . LEU A 1 97 ? 3.057 -9.622 0.536 1.00 79.75 97 LEU A C 1
ATOM 788 O O . LEU A 1 97 ? 3.794 -9.533 1.521 1.00 79.75 97 LEU A O 1
ATOM 792 N N . GLU A 1 98 ? 1.962 -8.882 0.382 1.00 77.88 98 GLU A N 1
ATOM 793 C CA . GLU A 1 98 ? 1.490 -7.897 1.359 1.00 77.88 98 GLU A CA 1
ATOM 794 C C . GLU A 1 98 ? 1.277 -8.527 2.743 1.00 77.88 98 GLU A C 1
ATOM 796 O O . GLU A 1 98 ? 1.820 -8.063 3.753 1.00 77.88 98 GLU A O 1
ATOM 801 N N . VAL A 1 99 ? 0.569 -9.653 2.768 1.00 76.19 99 VAL A N 1
ATOM 802 C CA . VAL A 1 99 ? 0.292 -10.448 3.960 1.00 76.19 99 VAL A CA 1
ATOM 803 C C . VAL A 1 99 ? 1.590 -10.958 4.597 1.00 76.19 99 VAL A C 1
ATOM 805 O O . VAL A 1 99 ? 1.826 -10.719 5.781 1.00 76.19 99 VAL A O 1
ATOM 808 N N . ASP A 1 100 ? 2.495 -11.567 3.825 1.00 78.94 100 ASP A N 1
ATOM 809 C CA . ASP A 1 100 ? 3.793 -12.059 4.310 1.00 78.94 100 ASP A CA 1
ATOM 810 C C . ASP A 1 100 ? 4.641 -10.934 4.930 1.00 78.94 100 ASP A C 1
ATOM 812 O O . ASP A 1 100 ? 5.342 -11.135 5.933 1.00 78.94 100 ASP A O 1
ATOM 816 N N . ARG A 1 101 ? 4.595 -9.722 4.359 1.00 83.25 101 ARG A N 1
ATOM 817 C CA . ARG A 1 101 ? 5.276 -8.555 4.935 1.00 83.25 101 ARG A CA 1
ATOM 818 C C . ARG A 1 101 ? 4.654 -8.125 6.255 1.00 83.25 101 ARG A C 1
ATOM 820 O O . ARG A 1 101 ? 5.412 -7.839 7.188 1.00 83.25 101 ARG A O 1
ATOM 827 N N . LEU A 1 102 ? 3.326 -8.096 6.340 1.00 79.00 102 LEU A N 1
ATOM 828 C CA . LEU A 1 102 ? 2.612 -7.737 7.559 1.00 79.00 102 LEU A CA 1
ATOM 829 C C . LEU A 1 102 ? 2.909 -8.729 8.693 1.00 79.00 102 LEU A C 1
ATOM 831 O O . LEU A 1 102 ? 3.316 -8.304 9.776 1.00 79.00 102 LEU A O 1
ATOM 835 N N . ILE A 1 103 ? 2.836 -10.040 8.429 1.00 78.19 103 ILE A N 1
ATOM 836 C CA . ILE A 1 103 ? 3.197 -11.097 9.395 1.00 78.19 103 ILE A CA 1
ATOM 837 C C . ILE A 1 103 ? 4.600 -10.864 9.934 1.00 78.19 103 ILE A C 1
ATOM 839 O O . ILE A 1 103 ? 4.829 -10.819 11.143 1.00 78.19 103 ILE A O 1
ATOM 843 N N . LYS A 1 104 ? 5.563 -10.693 9.023 1.00 82.00 104 LYS A N 1
ATOM 844 C CA . LYS A 1 104 ? 6.968 -10.501 9.377 1.00 82.00 104 LYS A CA 1
ATOM 845 C C . LYS A 1 104 ? 7.172 -9.233 10.201 1.00 82.00 104 LYS A C 1
ATOM 847 O O . LYS A 1 104 ? 8.051 -9.202 11.064 1.00 82.00 104 LYS A O 1
ATOM 852 N N . GLY A 1 105 ? 6.403 -8.184 9.927 1.00 81.00 105 GLY A N 1
ATOM 853 C CA . GLY A 1 105 ? 6.408 -6.951 10.699 1.00 81.00 105 GLY A CA 1
ATOM 854 C C . GLY A 1 105 ? 5.861 -7.138 12.112 1.00 81.00 105 GLY A C 1
ATOM 855 O O . GLY A 1 105 ? 6.527 -6.732 13.065 1.00 81.00 105 GLY A O 1
ATOM 856 N N . ILE A 1 106 ? 4.714 -7.806 12.252 1.00 78.19 106 ILE A N 1
ATOM 857 C CA . ILE A 1 106 ? 4.087 -8.121 13.545 1.00 78.19 106 ILE A CA 1
ATOM 858 C C . ILE A 1 106 ? 4.987 -9.034 14.382 1.00 78.19 106 ILE A C 1
ATOM 860 O O . ILE A 1 106 ? 5.243 -8.741 15.547 1.00 78.19 106 ILE A O 1
ATOM 864 N N . ALA A 1 107 ? 5.534 -10.101 13.796 1.00 79.25 107 ALA A N 1
ATOM 865 C CA . ALA A 1 107 ? 6.423 -11.028 14.495 1.00 79.25 107 ALA A CA 1
ATOM 866 C C . ALA A 1 107 ? 7.658 -10.312 15.069 1.00 79.25 107 ALA A C 1
ATOM 868 O O . ALA A 1 107 ? 8.044 -10.543 16.213 1.00 79.25 107 ALA A O 1
ATOM 869 N N . LYS A 1 108 ? 8.252 -9.385 14.303 1.00 81.75 108 LYS A N 1
ATOM 870 C CA . LYS A 1 108 ? 9.378 -8.560 14.772 1.00 81.75 108 LYS A CA 1
ATOM 871 C C . LYS A 1 108 ? 8.987 -7.587 15.879 1.00 81.75 108 LYS A C 1
ATOM 873 O O . LYS A 1 108 ? 9.820 -7.307 16.737 1.00 81.75 108 LYS A O 1
ATOM 878 N N . PHE A 1 109 ? 7.774 -7.047 15.831 1.00 80.38 109 PHE A N 1
ATOM 879 C CA . PHE A 1 109 ? 7.249 -6.191 16.888 1.00 80.38 109 PHE A CA 1
ATOM 880 C C . PHE A 1 109 ? 7.067 -6.985 18.188 1.00 80.38 109 PHE A C 1
ATOM 882 O O . PHE A 1 109 ? 7.663 -6.632 19.201 1.00 80.38 109 PHE A O 1
ATOM 889 N N . LYS A 1 110 ? 6.360 -8.123 18.132 1.00 77.31 110 LYS A N 1
ATOM 890 C CA . LYS A 1 110 ? 6.136 -9.008 19.289 1.00 77.31 110 LYS A CA 1
ATOM 891 C C . LYS A 1 110 ? 7.433 -9.516 19.909 1.00 77.31 110 LYS A C 1
ATOM 893 O O . LYS A 1 110 ? 7.554 -9.573 21.124 1.00 77.31 110 LYS A O 1
ATOM 898 N N . SER A 1 111 ? 8.432 -9.837 19.087 1.00 86.88 111 SER A N 1
ATOM 899 C CA . SER A 1 111 ? 9.738 -10.285 19.577 1.00 86.88 111 SER A CA 1
ATOM 900 C C . SER A 1 111 ? 10.625 -9.147 20.115 1.00 86.88 111 SER A C 1
ATOM 902 O O . SER A 1 111 ? 11.821 -9.366 20.296 1.00 86.88 111 SER A O 1
ATOM 904 N N . GLY A 1 112 ? 10.125 -7.909 20.221 1.00 84.50 112 GLY A N 1
ATOM 905 C CA . GLY A 1 112 ? 10.892 -6.732 20.649 1.00 84.50 112 GLY A CA 1
ATOM 906 C C . GLY A 1 112 ? 11.966 -6.247 19.663 1.00 84.50 112 GLY A C 1
ATOM 907 O O . GLY A 1 112 ? 12.670 -5.280 19.941 1.00 84.50 112 GLY A O 1
ATOM 908 N N . LYS A 1 113 ? 12.098 -6.869 18.480 1.00 82.06 113 LYS A N 1
ATOM 909 C CA . LYS A 1 113 ? 13.093 -6.490 17.453 1.00 82.06 113 LYS A CA 1
ATOM 910 C C . LYS A 1 113 ? 12.739 -5.178 16.749 1.00 82.06 113 LYS A C 1
ATOM 912 O O . LYS A 1 113 ? 13.590 -4.588 16.084 1.00 82.06 113 LYS A O 1
ATOM 917 N N . ARG A 1 114 ? 11.482 -4.737 16.836 1.00 80.12 114 ARG A N 1
ATOM 918 C CA . ARG A 1 114 ? 11.011 -3.426 16.374 1.00 80.12 114 ARG A CA 1
ATOM 919 C C . ARG A 1 114 ? 10.101 -2.804 17.424 1.00 80.12 114 ARG A C 1
ATOM 921 O O . ARG A 1 114 ? 9.264 -3.493 17.987 1.00 80.12 114 ARG A O 1
ATOM 928 N N . LYS A 1 115 ? 10.229 -1.488 17.616 1.00 82.81 115 LYS A N 1
ATOM 929 C CA . LYS A 1 115 ? 9.374 -0.707 18.527 1.00 82.81 115 LYS A CA 1
ATOM 930 C C . LYS A 1 115 ? 7.946 -0.510 18.009 1.00 82.81 115 LYS A C 1
ATOM 932 O O . LYS A 1 115 ? 7.065 -0.195 18.792 1.00 82.81 115 LYS A O 1
ATOM 937 N N . PHE A 1 116 ? 7.727 -0.683 16.705 1.00 77.69 116 PHE A N 1
ATOM 938 C CA . PHE A 1 116 ? 6.445 -0.447 16.042 1.00 77.69 116 PHE A CA 1
ATOM 939 C C . PHE A 1 116 ? 6.130 -1.570 15.051 1.00 77.69 116 PHE A C 1
ATOM 941 O O . PHE A 1 116 ? 7.044 -2.189 14.486 1.00 77.69 116 PHE A O 1
ATOM 948 N N . VAL A 1 117 ? 4.836 -1.807 14.823 1.00 79.81 117 VAL A N 1
ATOM 949 C CA . VAL A 1 117 ? 4.348 -2.697 13.762 1.00 79.81 117 VAL A CA 1
ATOM 950 C C . VAL A 1 117 ? 4.739 -2.117 12.399 1.00 79.81 117 VAL A C 1
ATOM 952 O O . VAL A 1 117 ? 4.828 -0.907 12.216 1.00 79.81 117 VAL A O 1
ATOM 955 N N . SER A 1 118 ? 5.036 -2.989 11.437 1.00 80.81 118 SER A N 1
ATOM 956 C CA . SER A 1 118 ? 5.439 -2.603 10.079 1.00 80.81 118 SER A CA 1
ATOM 957 C C . SER A 1 118 ? 4.783 -3.517 9.045 1.00 80.81 118 SER A C 1
ATOM 959 O O . SER A 1 118 ? 4.322 -4.596 9.402 1.00 80.81 118 SER A O 1
ATOM 961 N N . GLY A 1 119 ? 4.758 -3.094 7.781 1.00 80.75 119 GLY A N 1
ATOM 962 C CA . GLY A 1 119 ? 3.962 -3.718 6.717 1.00 80.75 119 GLY A CA 1
ATOM 963 C C . GLY A 1 119 ? 2.969 -2.709 6.136 1.00 80.75 119 GLY A C 1
ATOM 964 O O . GLY A 1 119 ? 3.051 -1.525 6.466 1.00 80.75 119 GLY A O 1
ATOM 965 N N . CYS A 1 120 ? 2.045 -3.163 5.288 1.00 79.94 120 CYS A N 1
ATOM 966 C CA . CYS A 1 120 ? 0.980 -2.314 4.754 1.00 79.94 120 CYS A CA 1
ATOM 967 C C . CYS A 1 120 ? -0.061 -2.012 5.847 1.00 79.94 120 CYS A C 1
ATOM 969 O O . CYS A 1 120 ? -1.024 -2.750 6.041 1.00 79.94 120 CYS A O 1
ATOM 971 N N . LEU A 1 121 ? 0.149 -0.936 6.611 1.00 80.12 121 LEU A N 1
ATOM 972 C CA . LEU A 1 121 ? -0.822 -0.488 7.619 1.00 80.12 121 LEU A CA 1
ATOM 973 C C . LEU A 1 121 ? -2.081 0.093 6.973 1.00 80.12 121 LEU A C 1
ATOM 975 O O . LEU A 1 121 ? -3.153 0.000 7.556 1.00 80.12 121 LEU A O 1
ATOM 979 N N . PHE A 1 122 ? -1.961 0.636 5.758 1.00 77.44 122 PHE A N 1
ATOM 980 C CA . PHE A 1 122 ? -3.103 1.136 5.001 1.00 77.44 122 PHE A CA 1
ATOM 981 C C . PHE A 1 122 ? -4.145 0.040 4.763 1.00 77.44 122 PHE A C 1
ATOM 983 O O . PHE A 1 122 ? -5.332 0.273 4.957 1.00 77.44 122 PHE A O 1
ATOM 990 N N . PHE A 1 123 ? -3.707 -1.172 4.416 1.00 77.00 123 PHE A N 1
ATOM 991 C CA . PHE A 1 123 ? -4.599 -2.317 4.267 1.00 77.00 123 PHE A CA 1
ATOM 992 C C . PHE A 1 123 ? -5.375 -2.618 5.548 1.00 77.00 123 PHE A C 1
ATOM 994 O O . PHE A 1 123 ? -6.587 -2.801 5.496 1.00 77.00 123 PHE A O 1
ATOM 1001 N N . LEU A 1 124 ? -4.713 -2.575 6.708 1.00 76.31 124 LEU A N 1
ATOM 1002 C CA . LEU A 1 124 ? -5.394 -2.720 7.996 1.00 76.31 124 LEU A CA 1
ATOM 1003 C C . LEU A 1 124 ? -6.394 -1.590 8.254 1.00 76.31 124 LEU A C 1
ATOM 1005 O O . LEU A 1 124 ? -7.490 -1.857 8.740 1.00 76.31 124 LEU A O 1
ATOM 1009 N N . THR A 1 125 ? -6.041 -0.348 7.914 1.00 78.38 125 THR A N 1
ATOM 1010 C CA . THR A 1 125 ? -6.950 0.797 8.028 1.00 78.38 125 THR A CA 1
ATOM 1011 C C . THR A 1 125 ? -8.193 0.598 7.166 1.00 78.38 125 THR A C 1
ATOM 1013 O O . THR A 1 125 ? -9.299 0.736 7.676 1.00 78.38 125 THR A O 1
ATOM 1016 N N . ILE A 1 126 ? -8.042 0.231 5.891 1.00 79.50 126 ILE A N 1
ATOM 1017 C CA . ILE A 1 126 ? -9.188 -0.003 5.004 1.00 79.50 126 ILE A CA 1
ATOM 1018 C C . ILE A 1 126 ? -10.031 -1.174 5.495 1.00 79.50 126 ILE A C 1
ATOM 1020 O O . ILE A 1 126 ? -11.244 -1.034 5.561 1.00 79.50 126 ILE A O 1
ATOM 1024 N N . LEU A 1 127 ? -9.421 -2.288 5.909 1.00 78.12 127 LEU A N 1
ATOM 1025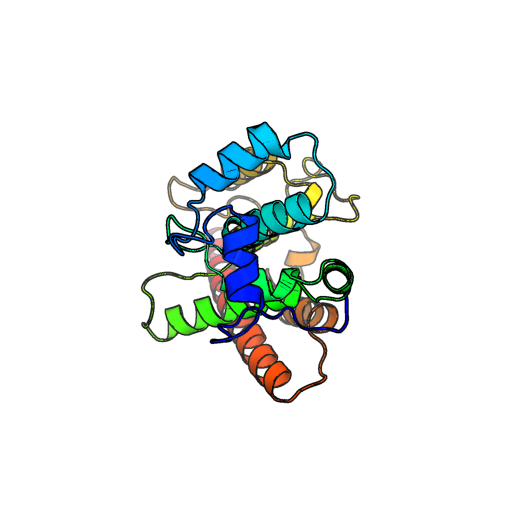 C CA . LEU A 1 127 ? -10.163 -3.416 6.480 1.00 78.12 127 LEU A CA 1
ATOM 1026 C C . LEU A 1 127 ? -10.982 -3.015 7.711 1.00 78.12 127 LEU A C 1
ATOM 1028 O O . LEU A 1 127 ? -12.129 -3.439 7.853 1.00 78.12 127 LEU A O 1
ATOM 1032 N N . TYR A 1 128 ? -10.397 -2.210 8.599 1.00 78.69 128 TYR A N 1
ATOM 1033 C CA . TYR A 1 128 ? -11.087 -1.706 9.779 1.00 78.69 128 TYR A CA 1
ATOM 1034 C C . TYR A 1 128 ? -12.287 -0.841 9.388 1.00 78.69 128 TYR A C 1
ATOM 1036 O O . TYR A 1 128 ? -13.406 -1.136 9.799 1.00 78.69 128 TYR A O 1
ATOM 1044 N N . LEU A 1 129 ? -12.067 0.170 8.543 1.00 81.50 129 LEU A N 1
ATOM 1045 C CA . LEU A 1 129 ? -13.120 1.086 8.107 1.00 81.50 129 LEU A CA 1
ATOM 1046 C C . LEU A 1 129 ? -14.231 0.363 7.332 1.00 81.50 129 LEU A C 1
ATOM 1048 O O . LEU A 1 129 ? -15.405 0.651 7.542 1.00 81.50 129 LEU A O 1
ATOM 1052 N N . ASP A 1 130 ? -13.881 -0.623 6.503 1.00 83.00 130 ASP A N 1
ATOM 1053 C CA . ASP A 1 130 ? -14.840 -1.442 5.749 1.00 83.00 130 ASP A CA 1
ATOM 1054 C C . ASP A 1 130 ? -15.708 -2.339 6.632 1.00 83.00 130 ASP A C 1
ATOM 1056 O O . ASP A 1 130 ? -16.793 -2.761 6.221 1.00 83.00 130 ASP A O 1
ATOM 1060 N N . SER A 1 131 ? -15.246 -2.601 7.855 1.00 80.12 131 SER A N 1
ATOM 1061 C CA . SER A 1 131 ? -15.966 -3.398 8.843 1.00 80.12 131 SER A CA 1
ATOM 1062 C C . SER A 1 131 ? -16.957 -2.576 9.675 1.00 80.12 131 SER A C 1
ATOM 1064 O O . SER A 1 131 ? -17.833 -3.174 10.310 1.00 80.12 131 SER A O 1
ATOM 1066 N N . LEU A 1 132 ? -16.843 -1.241 9.664 1.00 81.44 132 LEU A N 1
ATOM 1067 C CA . LEU A 1 132 ? -17.733 -0.324 10.379 1.00 81.44 132 LEU A CA 1
ATOM 1068 C C . LEU A 1 132 ? -19.096 -0.220 9.686 1.00 81.44 132 LEU A C 1
ATOM 1070 O O . LEU A 1 132 ? -19.197 -0.184 8.457 1.00 81.44 132 LEU A O 1
ATOM 1074 N N . ASP A 1 133 ? -20.147 -0.137 10.491 1.00 85.00 133 ASP A N 1
ATOM 1075 C CA . ASP A 1 133 ? -21.478 0.243 10.046 1.00 85.00 133 ASP A CA 1
ATOM 1076 C C . ASP A 1 133 ? -21.531 1.760 9.859 1.00 85.00 133 ASP A C 1
ATOM 1078 O O . ASP A 1 133 ? -21.616 2.548 10.805 1.00 85.00 133 ASP A O 1
ATOM 1082 N N . VAL A 1 134 ? -21.418 2.162 8.599 1.00 89.06 134 VAL A N 1
ATOM 1083 C CA . VAL A 1 134 ? -21.447 3.557 8.153 1.00 89.06 134 VAL A CA 1
ATOM 1084 C C . VAL A 1 134 ? -22.724 3.870 7.367 1.00 89.06 134 VAL A C 1
ATOM 1086 O O . VAL A 1 134 ? -22.793 4.918 6.722 1.00 89.06 134 VAL A O 1
ATOM 1089 N N . GLY A 1 135 ? -23.718 2.971 7.387 1.00 86.06 135 GLY A N 1
ATOM 1090 C CA . GLY A 1 135 ? -24.900 3.042 6.526 1.00 86.06 135 GLY A CA 1
ATOM 1091 C C . GLY A 1 135 ? -24.543 3.115 5.035 1.00 86.06 135 GLY A C 1
ATOM 1092 O O . GLY A 1 135 ? -23.554 2.537 4.581 1.00 86.06 135 GLY A O 1
ATOM 1093 N N . ASP A 1 136 ? -25.315 3.896 4.278 1.00 87.25 136 ASP A N 1
ATOM 1094 C CA . ASP A 1 136 ? -25.208 3.992 2.812 1.00 87.25 136 ASP A CA 1
ATOM 1095 C C . ASP A 1 136 ? -24.132 4.982 2.322 1.00 87.25 136 ASP A C 1
ATOM 1097 O O . ASP A 1 136 ? -24.118 5.393 1.162 1.00 87.25 136 ASP A O 1
ATOM 1101 N N . ILE A 1 137 ? -23.220 5.417 3.201 1.00 88.50 137 ILE A N 1
ATOM 1102 C CA . ILE A 1 137 ? -22.180 6.396 2.841 1.00 88.50 137 ILE A CA 1
ATOM 1103 C C . ILE A 1 137 ? -21.110 5.758 1.938 1.00 88.50 137 ILE A C 1
ATOM 1105 O O . ILE A 1 137 ? -20.520 6.437 1.096 1.00 88.50 137 ILE A O 1
ATOM 1109 N N . VAL A 1 138 ? -20.846 4.462 2.118 1.00 85.56 138 VAL A N 1
ATOM 1110 C CA . VAL A 1 138 ? -19.898 3.690 1.307 1.00 85.56 138 VAL A CA 1
ATOM 1111 C C . VAL A 1 138 ? -20.686 2.857 0.306 1.00 85.56 138 VAL A C 1
ATOM 1113 O O . VAL A 1 138 ? -21.591 2.120 0.687 1.00 85.56 138 VAL A O 1
ATOM 1116 N N . ASN A 1 139 ? -20.299 2.917 -0.969 1.00 83.00 139 ASN A N 1
ATOM 1117 C CA . ASN A 1 139 ? -20.858 2.025 -1.978 1.00 83.00 139 ASN A CA 1
ATOM 1118 C C . ASN A 1 139 ? -20.432 0.576 -1.678 1.00 83.00 139 ASN A C 1
ATOM 1120 O O . ASN A 1 139 ? -19.252 0.218 -1.790 1.00 83.00 139 ASN A O 1
ATOM 1124 N N . ASN A 1 140 ? -21.392 -0.253 -1.266 1.00 76.88 140 ASN A N 1
ATOM 1125 C CA . ASN A 1 140 ? -21.145 -1.649 -0.924 1.00 76.88 140 ASN A CA 1
ATOM 1126 C C . ASN A 1 140 ? -21.118 -2.589 -2.142 1.00 76.88 140 ASN A C 1
ATOM 1128 O O . ASN A 1 140 ? -20.568 -3.682 -2.039 1.00 76.88 140 ASN A O 1
ATOM 1132 N N . ASP A 1 141 ? -21.581 -2.123 -3.303 1.00 78.94 141 ASP A N 1
ATOM 1133 C CA . ASP A 1 141 ? -21.768 -2.926 -4.518 1.00 78.94 141 ASP A CA 1
ATOM 1134 C C . ASP A 1 141 ? -20.524 -2.981 -5.421 1.00 78.94 141 ASP A C 1
ATOM 1136 O O . ASP A 1 141 ? -20.518 -3.649 -6.454 1.00 78.94 141 ASP A O 1
ATOM 1140 N N . LEU A 1 142 ? -19.449 -2.274 -5.057 1.00 72.56 142 LEU A N 1
ATOM 1141 C CA . LEU A 1 142 ? -18.200 -2.311 -5.815 1.00 72.56 142 LEU A CA 1
ATOM 1142 C C . LEU A 1 142 ? -17.498 -3.664 -5.661 1.00 72.56 142 LEU A C 1
ATOM 1144 O O . LEU A 1 142 ? -17.164 -4.078 -4.550 1.00 72.56 142 LEU A O 1
ATOM 1148 N N . GLU A 1 143 ? -17.181 -4.283 -6.801 1.00 70.94 143 GLU A N 1
ATOM 1149 C CA . GLU A 1 143 ? -16.429 -5.543 -6.882 1.00 70.94 143 GLU A CA 1
ATOM 1150 C C . GLU A 1 143 ? -15.066 -5.438 -6.178 1.00 70.94 143 GLU A C 1
ATOM 1152 O O . GLU A 1 143 ? -14.655 -6.326 -5.432 1.00 70.94 143 GLU A O 1
ATOM 1157 N N . VAL A 1 144 ? -14.380 -4.303 -6.346 1.00 69.06 144 VAL A N 1
ATOM 1158 C CA . VAL A 1 144 ? -13.134 -4.001 -5.637 1.00 69.06 144 VAL A CA 1
ATOM 1159 C C . VAL A 1 144 ? -13.446 -3.124 -4.428 1.00 69.06 144 VAL A C 1
ATOM 1161 O O . VAL A 1 144 ? -13.499 -1.900 -4.541 1.00 69.06 144 VAL A O 1
ATOM 1164 N N . ARG A 1 145 ? -13.599 -3.738 -3.247 1.00 75.00 145 ARG A N 1
ATOM 1165 C CA . ARG A 1 145 ? -13.915 -3.035 -1.982 1.00 75.00 145 ARG A CA 1
ATOM 1166 C C . ARG A 1 145 ? -13.022 -1.825 -1.710 1.00 75.00 145 ARG A C 1
ATOM 1168 O O . ARG A 1 145 ? -13.516 -0.765 -1.340 1.00 75.00 145 ARG A O 1
ATOM 1175 N N . ALA A 1 146 ? -11.714 -1.947 -1.943 1.00 71.94 146 ALA A N 1
ATOM 1176 C CA . ALA A 1 146 ? -10.766 -0.854 -1.725 1.00 71.94 146 ALA A CA 1
ATOM 1177 C C . ALA A 1 146 ? -11.063 0.392 -2.585 1.00 71.94 146 ALA A C 1
ATOM 1179 O O . ALA A 1 146 ? -10.776 1.505 -2.155 1.00 71.94 146 ALA A O 1
ATOM 1180 N N . ALA A 1 147 ? -11.678 0.229 -3.764 1.00 75.88 147 ALA A N 1
ATOM 1181 C CA . ALA A 1 147 ? -12.034 1.341 -4.646 1.00 75.88 147 ALA A CA 1
ATOM 1182 C C . ALA A 1 147 ? -13.174 2.210 -4.089 1.00 75.88 147 ALA A C 1
ATOM 1184 O O . ALA A 1 147 ? -13.330 3.354 -4.512 1.00 75.88 147 ALA A O 1
ATOM 1185 N N . ALA A 1 148 ? -13.944 1.703 -3.119 1.00 83.38 148 ALA A N 1
ATOM 1186 C CA . ALA A 1 148 ? -14.970 2.484 -2.436 1.00 83.38 148 ALA A CA 1
ATOM 1187 C C . ALA A 1 148 ? -14.371 3.600 -1.560 1.00 83.38 148 ALA A C 1
ATOM 1189 O O . ALA A 1 148 ? -15.038 4.592 -1.273 1.00 83.38 148 ALA A O 1
ATOM 1190 N N . TRP A 1 149 ? -13.109 3.459 -1.144 1.00 83.38 149 TRP A N 1
ATOM 1191 C CA . TRP A 1 149 ? -12.484 4.285 -0.116 1.00 83.38 149 TRP A CA 1
ATOM 1192 C C . TRP A 1 149 ? -11.624 5.406 -0.704 1.00 83.38 149 TRP A C 1
ATOM 1194 O O . TRP A 1 149 ? -10.417 5.268 -0.894 1.00 83.38 149 TRP A O 1
ATOM 1204 N N . THR A 1 150 ? -12.240 6.565 -0.947 1.00 87.19 150 THR A N 1
ATOM 1205 C CA . THR A 1 150 ? -11.506 7.795 -1.288 1.00 87.19 150 THR A CA 1
ATOM 1206 C C . THR A 1 150 ? -10.890 8.438 -0.044 1.00 87.19 150 THR A C 1
ATOM 1208 O O . THR A 1 150 ? -11.367 8.234 1.071 1.00 87.19 150 THR A O 1
ATOM 1211 N N . GLY A 1 151 ? -9.872 9.289 -0.217 1.00 84.44 151 GLY A N 1
ATOM 1212 C CA . GLY A 1 151 ? -9.277 10.029 0.906 1.00 84.44 151 GLY A CA 1
ATOM 1213 C C . GLY A 1 151 ? -10.305 10.856 1.692 1.00 84.44 151 GLY A C 1
ATOM 1214 O O . GLY A 1 151 ? -10.283 10.860 2.918 1.00 84.44 151 GLY A O 1
ATOM 1215 N N . GLN A 1 152 ? -11.266 11.475 0.998 1.00 89.62 152 GLN A N 1
ATOM 1216 C CA . GLN A 1 152 ? -12.363 12.215 1.630 1.00 89.62 152 GLN A CA 1
ATOM 1217 C C . GLN A 1 152 ? -13.271 11.302 2.458 1.00 89.62 152 GLN A C 1
ATOM 1219 O O . GLN A 1 152 ? -13.650 11.660 3.574 1.00 89.62 152 GLN A O 1
ATOM 1224 N N . LEU A 1 153 ? -13.604 10.121 1.930 1.00 90.69 153 LEU A N 1
ATOM 1225 C CA . LEU A 1 153 ? -14.456 9.164 2.625 1.00 90.69 153 LEU A CA 1
ATOM 1226 C C . LEU A 1 153 ? -13.751 8.568 3.846 1.00 90.69 153 LEU A C 1
ATOM 1228 O O . LEU A 1 153 ? -14.345 8.516 4.919 1.00 90.69 153 LEU A O 1
ATOM 1232 N N . VAL A 1 154 ? -12.468 8.219 3.712 1.00 88.75 154 VAL A N 1
ATOM 1233 C CA . VAL A 1 154 ? -11.615 7.793 4.830 1.00 88.75 154 VAL A CA 1
ATOM 1234 C C . VAL A 1 154 ? -11.596 8.864 5.917 1.00 88.75 154 VAL A C 1
ATOM 1236 O O . VAL A 1 154 ? -11.900 8.564 7.067 1.00 88.75 154 VAL A O 1
ATOM 1239 N N . SER A 1 155 ? -11.316 10.128 5.576 1.00 89.62 155 SER A N 1
ATOM 1240 C CA . SER A 1 155 ? -11.324 11.219 6.558 1.00 89.62 155 SER A CA 1
ATOM 1241 C C . SER A 1 155 ? -12.686 11.380 7.234 1.00 89.62 155 SER A C 1
ATOM 1243 O O . SER A 1 155 ? -12.746 11.523 8.454 1.00 89.62 155 SER A O 1
ATOM 1245 N N . LYS A 1 156 ? -13.779 11.319 6.466 1.00 93.56 156 LYS A N 1
ATOM 1246 C CA . LYS A 1 156 ? -15.142 11.436 6.993 1.00 93.56 156 LYS A CA 1
ATOM 1247 C C . LYS A 1 156 ? -15.461 10.319 7.986 1.00 93.56 156 LYS A C 1
ATOM 1249 O O . LYS A 1 156 ? -15.903 10.613 9.093 1.00 93.56 156 LYS A O 1
ATOM 1254 N N . VAL A 1 157 ? -15.217 9.062 7.618 1.00 89.31 157 VAL A N 1
ATOM 1255 C CA . VAL A 1 157 ? -15.519 7.911 8.482 1.00 89.31 157 VAL A CA 1
ATOM 1256 C C . VAL A 1 157 ? -14.616 7.902 9.714 1.00 89.31 157 VAL A C 1
ATOM 1258 O O . VAL A 1 157 ? -15.120 7.7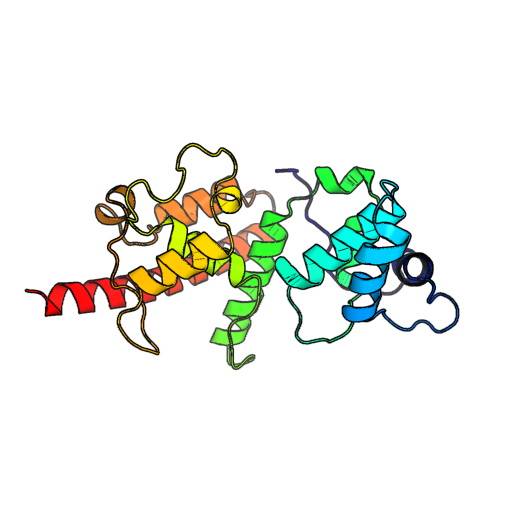13 10.816 1.00 89.31 157 VAL A O 1
ATOM 1261 N N . CYS A 1 158 ? -13.325 8.219 9.576 1.00 87.19 158 CYS A N 1
ATOM 1262 C CA . CYS A 1 158 ? -12.428 8.381 10.724 1.00 87.19 158 CYS A CA 1
ATOM 1263 C C . CYS A 1 158 ? -12.943 9.434 11.716 1.00 87.19 158 CYS A C 1
ATOM 1265 O O . CYS A 1 158 ? -12.875 9.217 12.919 1.00 87.19 158 CYS A O 1
ATOM 1267 N N . LEU A 1 159 ? -13.473 10.567 11.241 1.00 91.56 159 LEU A N 1
ATOM 1268 C CA . LEU A 1 159 ? -14.056 11.593 12.115 1.00 91.56 159 LEU A CA 1
ATOM 1269 C C . LEU A 1 159 ? -15.343 11.121 12.799 1.00 91.56 159 LEU A C 1
ATOM 1271 O O . LEU A 1 159 ? -15.569 11.450 13.960 1.00 91.56 159 LEU A O 1
ATOM 1275 N N . MET A 1 160 ? -16.180 10.358 12.093 1.00 90.38 160 MET A N 1
ATOM 1276 C CA . MET A 1 160 ? -17.400 9.777 12.660 1.00 90.38 160 MET A CA 1
ATOM 1277 C C . MET A 1 160 ? -17.091 8.744 13.746 1.00 90.38 160 MET A C 1
ATOM 1279 O O . MET A 1 160 ? -17.795 8.691 14.752 1.00 90.38 160 MET A O 1
ATOM 1283 N N . ASP A 1 161 ? -16.040 7.954 13.539 1.00 85.81 161 ASP A N 1
ATOM 1284 C CA . ASP A 1 161 ? -15.603 6.889 14.437 1.00 85.81 161 ASP A CA 1
ATOM 1285 C C . ASP A 1 161 ? -14.723 7.374 15.603 1.00 85.81 161 ASP A C 1
ATOM 1287 O O . ASP A 1 161 ? -14.531 6.673 16.599 1.00 85.81 161 ASP A O 1
ATOM 1291 N N . LYS A 1 162 ? -14.220 8.606 15.526 1.00 82.94 162 LYS A N 1
ATOM 1292 C CA . LYS A 1 162 ? -13.392 9.206 16.570 1.00 82.94 162 LYS A CA 1
ATOM 1293 C C . LYS A 1 162 ? -14.174 9.340 17.883 1.00 82.94 162 LYS A C 1
ATOM 1295 O O . LYS A 1 162 ? -15.216 9.996 17.946 1.00 82.94 162 LYS A O 1
ATOM 1300 N N . LEU A 1 163 ? -13.630 8.756 18.949 1.00 78.75 163 LEU A N 1
ATOM 1301 C CA . LEU A 1 163 ? -14.121 8.906 20.321 1.00 78.75 163 LEU A CA 1
ATOM 1302 C C . LEU A 1 163 ? -13.421 10.075 21.032 1.00 78.75 163 LEU A C 1
ATOM 1304 O O . LEU A 1 163 ? -14.054 10.836 21.759 1.00 78.75 163 LEU A O 1
ATOM 1308 N N . SER A 1 164 ? -12.113 10.224 20.810 1.00 78.56 164 SER A N 1
ATOM 1309 C CA . SER A 1 164 ? -11.277 11.310 21.338 1.00 78.56 164 SER A CA 1
ATOM 1310 C C . SER A 1 164 ? -10.067 11.545 20.425 1.00 78.56 164 SER A C 1
ATOM 1312 O O . SER A 1 164 ? -9.897 10.849 19.427 1.00 78.56 164 SER A O 1
ATOM 1314 N N . GLU A 1 165 ? -9.193 12.504 20.750 1.00 76.44 165 GLU A N 1
ATOM 1315 C CA . GLU A 1 165 ? -7.994 12.811 19.946 1.00 76.44 165 GLU A CA 1
ATOM 1316 C C . GLU A 1 165 ? -7.080 11.611 19.667 1.00 76.44 165 GLU A C 1
ATOM 1318 O O . GLU A 1 165 ? -6.380 11.598 18.657 1.00 76.44 165 GLU A O 1
ATOM 1323 N N . THR A 1 166 ? -7.117 10.585 20.515 1.00 69.88 166 THR A N 1
ATOM 1324 C CA . THR A 1 166 ? -6.254 9.403 20.404 1.00 69.88 166 THR A CA 1
ATOM 1325 C C . THR A 1 166 ? -7.025 8.087 20.334 1.00 69.88 166 THR A C 1
ATOM 1327 O O . THR A 1 166 ? -6.406 7.023 20.358 1.00 69.88 166 THR A O 1
ATOM 1330 N N . GLN A 1 167 ? -8.361 8.126 20.260 1.00 69.56 167 GLN A N 1
ATOM 1331 C CA . GLN A 1 167 ? -9.202 6.930 20.343 1.00 69.56 167 GLN A CA 1
ATOM 1332 C C . GLN A 1 167 ? -10.269 6.891 19.249 1.00 69.56 167 GLN A C 1
ATOM 1334 O O . GLN A 1 167 ? -10.909 7.896 18.937 1.00 69.56 167 GLN A O 1
ATOM 1339 N N . PHE A 1 168 ? -10.476 5.684 18.733 1.00 77.75 168 PHE A N 1
ATOM 1340 C CA . PHE A 1 168 ? -11.424 5.300 17.686 1.00 77.75 168 PHE A CA 1
ATOM 1341 C C . PHE A 1 168 ? -12.359 4.201 18.218 1.00 77.75 168 PHE A C 1
ATOM 1343 O O . PHE A 1 168 ? -12.109 3.663 19.302 1.00 77.75 168 PHE A O 1
ATOM 1350 N N . GLY A 1 169 ? -13.417 3.868 17.477 1.00 75.19 169 GLY A N 1
ATOM 1351 C CA . GLY A 1 169 ? -14.420 2.870 17.864 1.00 75.19 169 GLY A CA 1
ATOM 1352 C C . GLY A 1 169 ? -15.742 3.447 18.375 1.00 75.19 169 GLY A C 1
ATOM 1353 O O . GLY A 1 169 ? -16.403 2.816 19.198 1.00 75.19 169 GLY A O 1
ATOM 1354 N N . LYS A 1 170 ? -16.123 4.653 17.940 1.00 79.38 170 LYS A N 1
ATOM 1355 C CA . LYS A 1 170 ? -17.458 5.219 18.200 1.00 79.38 170 LYS A CA 1
ATOM 1356 C C . LYS A 1 170 ? -18.530 4.574 17.321 1.00 79.38 170 LYS A C 1
ATOM 1358 O O . LYS A 1 170 ? -19.684 4.493 17.742 1.00 79.38 170 LYS A O 1
ATOM 1363 N N . LEU A 1 171 ? -18.177 4.166 16.102 1.00 79.50 171 LEU A N 1
ATOM 1364 C CA . LEU A 1 171 ? -19.101 3.491 15.203 1.00 79.50 171 LEU A CA 1
ATOM 1365 C C . LEU A 1 171 ? -19.182 2.005 15.539 1.00 79.50 171 LEU A C 1
ATOM 1367 O O . LEU A 1 171 ? -18.204 1.371 15.935 1.00 79.50 171 LEU A O 1
ATOM 1371 N N . GLN A 1 172 ? -20.378 1.453 15.357 1.00 77.69 172 GLN A N 1
ATOM 1372 C CA . GLN A 1 172 ? -20.584 0.020 15.479 1.00 77.69 172 GLN A CA 1
ATOM 1373 C C . GLN A 1 172 ? -19.990 -0.694 14.272 1.00 77.69 172 GLN A C 1
ATOM 1375 O O . GLN A 1 172 ? -19.772 -0.096 13.221 1.00 77.69 172 GLN A O 1
ATOM 1380 N N . LEU A 1 173 ? -19.748 -1.991 14.410 1.00 74.75 173 LEU A N 1
ATOM 1381 C CA . LEU A 1 173 ? -19.479 -2.827 13.251 1.00 74.75 173 LEU A CA 1
ATOM 1382 C C . LEU A 1 173 ? -20.765 -3.228 12.554 1.00 74.75 173 LEU A C 1
ATOM 1384 O O . LEU A 1 173 ? -21.822 -3.311 13.180 1.00 74.75 173 LEU A O 1
ATOM 1388 N N . LYS A 1 174 ? -20.640 -3.556 11.268 1.00 77.19 174 LYS A N 1
ATOM 1389 C CA . LYS A 1 174 ? -21.755 -4.101 10.498 1.00 77.19 174 LYS A CA 1
ATOM 1390 C C . LYS A 1 174 ? -22.318 -5.368 11.169 1.00 77.19 174 LYS A C 1
ATOM 1392 O O . LYS A 1 174 ? -21.535 -6.155 11.713 1.00 77.19 174 LYS A O 1
ATOM 1397 N N . PRO A 1 175 ? -23.644 -5.602 11.146 1.00 68.31 175 PRO A N 1
ATOM 1398 C CA . PRO A 1 175 ? -24.290 -6.719 11.846 1.00 68.31 175 PRO A CA 1
ATOM 1399 C C . PRO A 1 175 ? -23.731 -8.112 11.529 1.00 68.31 175 PRO A C 1
ATOM 1401 O O . PRO A 1 175 ? -23.695 -8.982 12.405 1.00 68.31 175 PRO A O 1
ATOM 1404 N N . GLU A 1 176 ? -23.243 -8.331 10.310 1.00 66.62 176 GLU A N 1
ATOM 1405 C CA . GLU A 1 176 ? -22.542 -9.550 9.898 1.00 66.62 176 GLU A CA 1
ATOM 1406 C C . GLU A 1 176 ? -21.237 -9.801 10.678 1.00 66.62 176 GLU A C 1
ATOM 1408 O O . GLU A 1 176 ? -20.789 -10.940 10.772 1.00 66.62 176 GLU A O 1
ATOM 1413 N N . HIS A 1 177 ? -20.659 -8.763 11.286 1.00 58.06 177 HIS A N 1
ATOM 1414 C CA . HIS A 1 177 ? -19.498 -8.818 12.180 1.00 58.06 177 HIS A CA 1
ATOM 1415 C C . HIS A 1 177 ? -19.878 -8.733 13.669 1.00 58.06 177 HIS A C 1
ATOM 1417 O O . HIS A 1 177 ? -18.987 -8.660 14.508 1.00 58.06 177 HIS A O 1
ATOM 1423 N N . LEU A 1 178 ? -21.174 -8.678 14.011 1.00 51.84 178 LEU A N 1
ATOM 1424 C CA . LEU A 1 178 ? -21.663 -8.629 15.400 1.00 51.84 178 LEU A CA 1
ATOM 1425 C C . LEU A 1 178 ? -22.146 -9.997 15.906 1.00 51.84 178 LEU A C 1
ATOM 1427 O O . LEU A 1 178 ? -22.138 -10.246 17.108 1.00 51.84 178 LEU A O 1
ATOM 1431 N N . ARG A 1 179 ? -22.545 -10.913 15.010 1.00 49.03 179 ARG A N 1
ATOM 1432 C CA . ARG A 1 179 ? -22.945 -12.296 15.368 1.00 49.03 179 ARG A CA 1
ATOM 1433 C C . ARG A 1 179 ? -21.766 -13.253 15.566 1.00 49.03 179 ARG A C 1
ATOM 1435 O O . ARG A 1 179 ? -21.940 -14.387 15.997 1.00 49.03 179 ARG A O 1
ATOM 1442 N N . THR A 1 180 ? -20.573 -12.768 15.277 1.00 46.28 180 THR A N 1
ATOM 1443 C CA . THR A 1 180 ? -19.276 -13.419 15.428 1.00 46.28 180 THR A CA 1
ATOM 1444 C C . THR A 1 180 ? -18.293 -12.301 15.746 1.00 46.28 180 THR A C 1
ATOM 1446 O O . THR A 1 180 ? -18.439 -11.235 15.171 1.00 46.28 180 THR A O 1
ATOM 1449 N N . THR A 1 181 ? -17.331 -12.515 16.645 1.00 47.50 181 THR A N 1
ATOM 1450 C CA . THR A 1 181 ? -16.200 -11.609 16.969 1.00 47.50 181 THR A CA 1
ATOM 1451 C C . THR A 1 181 ? -15.773 -10.672 15.822 1.00 47.50 181 THR A C 1
ATOM 1453 O O . THR A 1 181 ? -15.706 -11.143 14.696 1.00 47.50 181 THR A O 1
ATOM 1456 N N . MET A 1 182 ? -15.399 -9.408 16.095 1.00 43.53 182 MET A N 1
ATOM 1457 C CA . MET A 1 182 ? -15.117 -8.335 15.110 1.00 43.53 182 MET A CA 1
ATOM 1458 C C . MET A 1 182 ? -14.292 -8.780 13.894 1.00 43.53 182 MET A C 1
ATOM 1460 O O . MET A 1 182 ? -14.512 -8.343 12.767 1.00 43.53 182 MET A O 1
ATOM 1464 N N . ILE A 1 183 ? -13.319 -9.655 14.139 1.00 55.56 183 ILE A N 1
ATOM 1465 C CA . ILE A 1 183 ? -12.623 -10.416 13.112 1.00 55.56 183 ILE A CA 1
ATOM 1466 C C . ILE A 1 183 ? -12.773 -11.894 13.502 1.00 55.56 183 ILE A C 1
ATOM 1468 O O . ILE A 1 183 ? -11.986 -12.389 14.315 1.00 55.56 183 ILE A O 1
ATOM 1472 N N . PRO A 1 184 ? -13.774 -12.615 12.976 1.00 54.03 184 PRO A N 1
ATOM 1473 C CA . PRO A 1 184 ? -13.985 -14.006 13.338 1.00 54.03 184 PRO A CA 1
ATOM 1474 C C . PRO A 1 184 ? -12.757 -14.839 12.973 1.00 54.03 184 PRO A C 1
ATOM 1476 O O . PRO A 1 184 ? -12.193 -14.615 11.892 1.00 54.03 184 PRO A O 1
ATOM 1479 N N . PRO A 1 185 ? -12.330 -15.799 13.813 1.00 53.41 185 PRO A N 1
ATOM 1480 C CA . PRO A 1 185 ? -11.312 -16.771 13.428 1.00 53.41 185 PRO A CA 1
ATOM 1481 C C . PRO A 1 185 ? -11.621 -17.412 12.070 1.00 53.41 185 PRO A C 1
ATOM 1483 O O . PRO A 1 185 ? -10.709 -17.638 11.282 1.00 53.41 185 PRO A O 1
ATOM 1486 N N . GLU A 1 186 ? -12.903 -17.610 11.750 1.00 56.38 186 GLU A N 1
ATOM 1487 C CA . GLU A 1 186 ? -13.395 -18.133 10.474 1.00 56.38 186 GLU A CA 1
ATOM 1488 C C . GLU A 1 186 ? -13.149 -17.172 9.313 1.00 56.38 186 GLU A C 1
ATOM 1490 O O . GLU A 1 186 ? -12.881 -17.616 8.206 1.00 56.38 186 GLU A O 1
ATOM 1495 N N . ARG A 1 187 ? -13.200 -15.858 9.539 1.00 59.53 187 ARG A N 1
ATOM 1496 C CA . ARG A 1 187 ? -12.964 -14.846 8.501 1.00 59.53 187 ARG A CA 1
ATOM 1497 C C . ARG A 1 187 ? -11.479 -14.628 8.250 1.00 59.53 187 ARG A C 1
ATOM 1499 O O . ARG A 1 187 ? -11.069 -14.417 7.113 1.00 59.53 187 ARG A O 1
ATOM 1506 N N . ILE A 1 188 ? -10.671 -14.746 9.305 1.00 56.12 188 ILE A N 1
ATOM 1507 C CA . ILE A 1 188 ? -9.216 -14.887 9.193 1.00 56.12 188 ILE A CA 1
ATOM 1508 C C . ILE A 1 188 ? -8.921 -16.141 8.386 1.00 56.12 188 ILE A C 1
ATOM 1510 O O . ILE A 1 188 ? -8.197 -16.069 7.406 1.00 56.12 188 ILE A O 1
ATOM 1514 N N . GLN A 1 189 ? -9.532 -17.267 8.740 1.00 54.88 189 GLN A N 1
ATOM 1515 C CA . GLN A 1 189 ? -9.348 -18.531 8.044 1.00 54.88 189 GLN A CA 1
ATOM 1516 C C . GLN A 1 189 ? -9.784 -18.429 6.572 1.00 54.88 189 GLN A C 1
ATOM 1518 O O . GLN A 1 189 ? -8.966 -18.715 5.715 1.00 54.88 189 GLN A O 1
ATOM 1523 N N . GLN A 1 190 ? -10.961 -17.880 6.259 1.00 58.66 190 GLN A N 1
ATOM 1524 C CA . GLN A 1 190 ? -11.443 -17.630 4.891 1.00 58.66 190 GLN A CA 1
ATOM 1525 C C . GLN A 1 190 ? -10.532 -16.690 4.099 1.00 58.66 190 GLN A C 1
ATOM 1527 O O . GLN A 1 190 ? -10.253 -16.951 2.929 1.00 58.66 190 GLN A O 1
ATOM 1532 N N . PHE A 1 191 ? -10.054 -15.603 4.711 1.00 56.88 191 PHE A N 1
ATOM 1533 C CA . PHE A 1 191 ? -9.087 -14.707 4.081 1.00 56.88 191 PHE A CA 1
ATOM 1534 C C . PHE A 1 191 ? -7.786 -15.456 3.782 1.00 56.88 191 PHE A C 1
ATOM 1536 O O . PHE A 1 191 ? -7.248 -15.356 2.685 1.00 56.88 191 PHE A O 1
ATOM 1543 N N . ILE A 1 192 ? -7.294 -16.253 4.723 1.00 56.12 192 ILE A N 1
ATOM 1544 C CA . ILE A 1 192 ? -6.085 -17.048 4.540 1.00 56.12 192 ILE A CA 1
ATOM 1545 C C . ILE A 1 192 ? -6.298 -18.132 3.469 1.00 56.12 192 ILE A C 1
ATOM 1547 O O . ILE A 1 192 ? -5.455 -18.270 2.593 1.00 56.12 192 ILE A O 1
ATOM 1551 N N . ASP A 1 193 ? -7.420 -18.847 3.478 1.00 60.22 193 ASP A N 1
ATOM 1552 C CA . ASP A 1 193 ? -7.794 -19.879 2.500 1.00 60.22 193 ASP A CA 1
ATOM 1553 C C . ASP A 1 193 ? -7.910 -19.308 1.086 1.00 60.22 193 ASP A C 1
ATOM 1555 O O . ASP A 1 193 ? -7.380 -19.874 0.134 1.00 60.22 193 ASP A O 1
ATOM 1559 N N . SER A 1 194 ? -8.549 -18.146 0.955 1.00 51.28 194 SER A N 1
ATOM 1560 C CA . SER A 1 194 ? -8.812 -17.517 -0.344 1.00 51.28 194 SER A CA 1
ATOM 1561 C C . SER A 1 194 ? -7.583 -16.824 -0.937 1.00 51.28 194 SER A C 1
ATOM 1563 O O . SER A 1 194 ? -7.522 -16.607 -2.147 1.00 51.28 194 SER A O 1
ATOM 1565 N N . ASN A 1 195 ? -6.607 -16.448 -0.102 1.00 49.44 195 ASN A N 1
ATOM 1566 C CA . ASN A 1 195 ? -5.476 -15.614 -0.520 1.00 49.44 195 ASN A CA 1
ATOM 1567 C C . ASN A 1 195 ? -4.104 -16.299 -0.359 1.00 49.44 195 ASN A C 1
ATOM 1569 O O . ASN A 1 195 ? -3.125 -15.840 -0.955 1.00 49.44 195 ASN A O 1
ATOM 1573 N N . MET A 1 196 ? -4.009 -17.412 0.383 1.00 51.62 196 MET A N 1
ATOM 1574 C CA . MET A 1 196 ? -2.788 -18.207 0.547 1.00 51.62 196 MET A CA 1
ATOM 1575 C C . MET A 1 196 ? -3.029 -19.702 0.255 1.00 51.62 196 MET A C 1
ATOM 1577 O O . MET A 1 196 ? -3.706 -20.377 1.030 1.00 51.62 196 MET A O 1
ATOM 1581 N N . PRO A 1 197 ? -2.438 -20.258 -0.819 1.00 54.75 197 PRO A N 1
ATOM 1582 C CA . PRO A 1 197 ? -2.581 -21.676 -1.145 1.00 54.75 197 PRO A CA 1
ATOM 1583 C C . PRO A 1 197 ? -1.876 -22.570 -0.112 1.00 54.75 197 PRO A C 1
ATOM 1585 O O . PRO A 1 197 ? -0.829 -22.207 0.419 1.00 54.75 197 PRO A O 1
ATOM 1588 N N . GLU A 1 198 ? -2.403 -23.768 0.146 1.00 59.41 198 GLU A N 1
ATOM 1589 C CA . GLU A 1 198 ? -1.836 -24.735 1.111 1.00 59.41 198 GLU A CA 1
ATOM 1590 C C . GLU A 1 198 ? -0.534 -25.419 0.642 1.00 59.41 198 GLU A C 1
ATOM 1592 O O . GLU A 1 198 ? 0.019 -26.275 1.328 1.00 59.41 198 GLU A O 1
ATOM 1597 N N . SER A 1 199 ? -0.000 -25.057 -0.524 1.00 52.34 199 SER A N 1
ATOM 1598 C CA . SER A 1 199 ? 0.825 -25.965 -1.325 1.00 52.34 199 SER A CA 1
ATOM 1599 C C . SER A 1 199 ? 2.310 -26.110 -0.946 1.00 52.34 199 SER A C 1
ATOM 1601 O O . SER A 1 199 ? 3.032 -26.789 -1.671 1.00 52.34 199 SER A O 1
ATOM 1603 N N . VAL A 1 200 ? 2.815 -25.549 0.164 1.00 53.44 200 VAL A N 1
ATOM 1604 C CA . VAL A 1 200 ? 4.232 -25.723 0.574 1.00 53.44 200 VAL A CA 1
ATOM 1605 C C . VAL A 1 200 ? 4.402 -25.630 2.099 1.00 53.44 200 VAL A C 1
ATOM 1607 O O . VAL A 1 200 ? 3.840 -24.737 2.724 1.00 53.44 200 VAL A O 1
ATOM 1610 N N . ILE A 1 201 ? 5.266 -26.461 2.703 1.00 51.69 201 ILE A N 1
ATOM 1611 C CA . ILE A 1 201 ? 5.582 -26.462 4.155 1.00 51.69 201 ILE A CA 1
ATOM 1612 C C . ILE A 1 201 ? 5.942 -25.059 4.693 1.00 51.69 201 ILE A C 1
ATOM 1614 O O . ILE A 1 201 ? 5.491 -24.662 5.766 1.00 51.69 201 ILE A O 1
ATOM 1618 N N . VAL A 1 202 ? 6.706 -24.267 3.931 1.00 48.03 202 VAL A N 1
ATOM 1619 C CA . VAL A 1 202 ? 7.061 -22.876 4.286 1.00 48.03 202 VAL A CA 1
ATOM 1620 C C . VAL A 1 202 ? 5.831 -21.956 4.294 1.00 48.03 202 VAL A C 1
ATOM 1622 O O . VAL A 1 202 ? 5.722 -21.065 5.136 1.00 48.03 202 VAL A O 1
ATOM 1625 N N . VAL A 1 203 ? 4.879 -22.186 3.385 1.00 51.19 203 VAL A N 1
ATOM 1626 C CA . VAL A 1 203 ? 3.613 -21.445 3.326 1.00 51.19 203 VAL A CA 1
ATOM 1627 C C . VAL A 1 203 ? 2.704 -21.844 4.489 1.00 51.19 203 VAL A C 1
ATOM 1629 O O . VAL A 1 203 ? 2.110 -20.951 5.079 1.00 51.19 203 VAL A O 1
ATOM 1632 N N . LEU A 1 204 ? 2.678 -23.118 4.897 1.00 51.66 204 LEU A N 1
ATOM 1633 C CA . LEU A 1 204 ? 1.933 -23.594 6.073 1.00 51.66 204 LEU A CA 1
ATOM 1634 C C . LEU A 1 204 ? 2.442 -22.974 7.386 1.00 51.66 204 LEU A C 1
ATOM 1636 O O . LEU A 1 204 ? 1.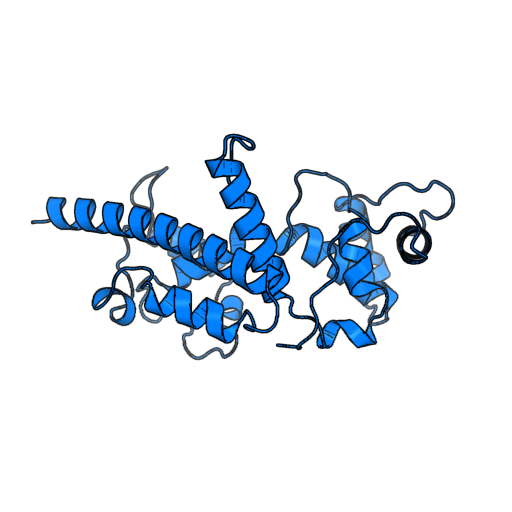642 -22.547 8.213 1.00 51.66 204 LEU A O 1
ATOM 1640 N N . HIS A 1 205 ? 3.759 -22.829 7.566 1.00 54.84 205 HIS A N 1
ATOM 1641 C CA . HIS A 1 205 ? 4.297 -22.134 8.741 1.00 54.84 205 HIS A CA 1
ATOM 1642 C C . HIS A 1 205 ? 3.904 -20.648 8.760 1.00 54.84 205 HIS A C 1
ATOM 1644 O O . HIS A 1 205 ? 3.422 -20.146 9.773 1.00 54.84 205 HIS A O 1
ATOM 1650 N N . ASN A 1 206 ? 4.036 -19.940 7.631 1.00 52.06 206 ASN A N 1
ATOM 1651 C CA . ASN A 1 206 ? 3.595 -18.542 7.533 1.00 52.06 206 ASN A CA 1
ATOM 1652 C C . ASN A 1 206 ? 2.081 -18.400 7.746 1.00 52.06 206 ASN A C 1
ATOM 1654 O O . ASN A 1 206 ? 1.638 -17.421 8.340 1.00 52.06 206 ASN A O 1
ATOM 1658 N N . ARG A 1 207 ? 1.302 -19.385 7.291 1.00 55.12 207 ARG A N 1
ATOM 1659 C CA . ARG A 1 207 ? -0.146 -19.480 7.476 1.00 55.12 207 ARG A CA 1
ATOM 1660 C C . ARG A 1 207 ? -0.522 -19.521 8.952 1.00 55.12 207 ARG A C 1
ATOM 1662 O O . ARG A 1 207 ? -1.339 -18.714 9.382 1.00 55.12 207 ARG A O 1
ATOM 1669 N N . GLU A 1 208 ? 0.131 -20.375 9.733 1.00 59.12 208 GLU A N 1
ATOM 1670 C CA . GLU A 1 208 ? -0.098 -20.463 11.178 1.00 59.12 208 GLU A CA 1
ATOM 1671 C C . GLU A 1 208 ? 0.377 -19.209 11.921 1.00 59.12 208 GLU A C 1
ATOM 1673 O O . GLU A 1 208 ? -0.325 -18.704 12.795 1.00 59.12 208 GLU A O 1
ATOM 1678 N N . VAL A 1 209 ? 1.521 -18.627 11.538 1.00 56.69 209 VAL A N 1
ATOM 1679 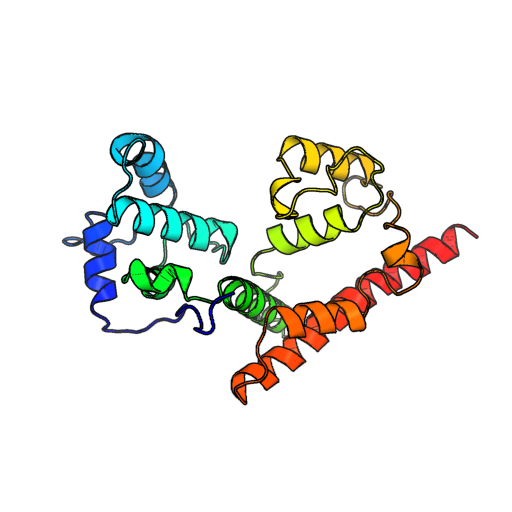C CA . VAL A 1 209 ? 1.998 -17.372 12.147 1.00 56.69 209 VAL A CA 1
ATOM 1680 C C . VAL A 1 209 ? 1.049 -16.211 11.832 1.00 56.69 209 VAL A C 1
ATOM 1682 O O . VAL A 1 209 ? 0.770 -15.398 12.713 1.00 56.69 209 VAL A O 1
ATOM 1685 N N . LEU A 1 210 ? 0.515 -16.129 10.610 1.00 54.38 210 LEU A N 1
ATOM 1686 C CA . LEU A 1 210 ? -0.506 -15.148 10.243 1.00 54.38 210 LEU A CA 1
ATOM 1687 C C . LEU A 1 210 ? -1.795 -15.359 11.009 1.00 54.38 210 LEU A C 1
ATOM 1689 O O . LEU A 1 210 ? -2.345 -14.399 11.536 1.00 54.38 210 LEU A O 1
ATOM 1693 N N . LYS A 1 211 ? -2.270 -16.603 11.055 1.00 58.91 211 LYS A N 1
ATOM 1694 C CA . LYS A 1 211 ? -3.476 -16.978 11.775 1.00 58.91 211 LYS A CA 1
ATOM 1695 C C . LYS A 1 211 ? -3.336 -16.595 13.238 1.00 58.91 211 LYS A C 1
ATOM 1697 O O . LYS A 1 211 ? -4.209 -15.902 13.739 1.00 58.91 211 LYS A O 1
ATOM 1702 N N . SER A 1 212 ? -2.216 -16.918 13.884 1.00 58.22 212 SER A N 1
ATOM 1703 C CA . SER A 1 212 ? -1.907 -16.486 15.252 1.00 58.22 212 SER A CA 1
ATOM 1704 C C . SER A 1 212 ? -1.846 -14.964 15.370 1.00 58.22 212 SER A C 1
ATOM 1706 O O . SER A 1 212 ? -2.427 -14.397 16.284 1.00 58.22 212 SER A O 1
ATOM 1708 N N . ALA A 1 213 ? -1.188 -14.266 14.441 1.00 53.34 213 ALA A N 1
ATOM 1709 C CA . ALA A 1 213 ? -1.049 -12.813 14.488 1.00 53.34 213 ALA A CA 1
ATOM 1710 C C . ALA A 1 213 ? -2.384 -12.075 14.327 1.00 53.34 213 ALA A C 1
ATOM 1712 O O . ALA A 1 213 ? -2.677 -11.183 15.121 1.00 53.34 213 ALA A O 1
ATOM 1713 N N . LEU A 1 214 ? -3.184 -12.460 13.333 1.00 54.38 214 LEU A N 1
ATOM 1714 C CA . LEU A 1 214 ? -4.524 -11.932 13.108 1.00 54.38 214 LEU A CA 1
ATOM 1715 C C . LEU A 1 214 ? -5.481 -12.361 14.217 1.00 54.38 214 LEU A C 1
ATOM 1717 O O . LEU A 1 214 ? -6.331 -11.566 14.592 1.00 54.38 214 LEU A O 1
ATOM 1721 N N . SER A 1 215 ? -5.323 -13.562 14.782 1.00 58.16 215 SER A N 1
ATOM 1722 C CA . SER A 1 215 ? -6.122 -14.014 15.928 1.00 58.16 215 SER A CA 1
ATOM 1723 C C . SER A 1 215 ? -5.777 -13.227 17.183 1.00 58.16 215 SER A C 1
ATOM 1725 O O . SER A 1 215 ? -6.680 -12.784 17.865 1.00 58.16 215 SER A O 1
ATOM 1727 N N . GLU A 1 216 ? -4.503 -12.969 17.478 1.00 55.25 216 GLU A N 1
ATOM 1728 C CA . GLU A 1 216 ? -4.101 -12.127 18.612 1.00 55.25 216 GLU A CA 1
ATOM 1729 C C . GLU A 1 216 ? -4.542 -10.670 18.429 1.00 55.25 216 GLU A C 1
ATOM 1731 O O . GLU A 1 216 ? -4.994 -10.041 19.382 1.00 55.25 216 GLU A O 1
ATOM 1736 N N . PHE A 1 217 ? -4.455 -10.136 17.206 1.00 51.28 217 PHE A N 1
ATOM 1737 C CA . PHE A 1 217 ? -4.979 -8.809 16.879 1.00 51.28 217 PHE A CA 1
ATOM 1738 C C . PHE A 1 217 ? -6.504 -8.761 17.023 1.00 51.28 217 PHE A C 1
ATOM 1740 O O . PHE A 1 217 ? -7.031 -7.849 17.653 1.00 51.28 217 PHE A O 1
ATOM 1747 N N . SER A 1 218 ? -7.195 -9.783 16.512 1.00 54.16 218 SER A N 1
ATOM 1748 C CA . SER A 1 218 ? -8.633 -9.977 16.675 1.00 54.16 218 SER A CA 1
ATOM 1749 C C . SER A 1 218 ? -9.009 -10.063 18.149 1.00 54.16 218 SER A C 1
ATOM 1751 O O . SER A 1 218 ? -9.873 -9.322 18.586 1.00 54.16 218 SER A O 1
ATOM 1753 N N . ILE A 1 219 ? -8.326 -10.887 18.947 1.00 56.91 219 ILE A N 1
ATOM 1754 C CA . ILE A 1 219 ? -8.537 -11.020 20.392 1.00 56.91 219 ILE A CA 1
ATOM 1755 C C . ILE A 1 219 ? -8.343 -9.673 21.082 1.00 56.91 219 ILE A C 1
ATOM 1757 O O . ILE A 1 219 ? -9.206 -9.282 21.854 1.00 56.91 219 ILE A O 1
ATOM 1761 N N . ALA A 1 220 ? -7.269 -8.935 20.792 1.00 52.88 220 ALA A N 1
ATOM 1762 C CA . ALA A 1 220 ? -7.038 -7.620 21.390 1.00 52.88 220 ALA A CA 1
ATOM 1763 C C . ALA A 1 220 ? -8.177 -6.640 21.064 1.00 52.88 220 ALA A C 1
ATOM 1765 O O . ALA A 1 220 ? -8.681 -5.951 21.949 1.00 52.88 220 ALA A O 1
ATOM 1766 N N . ILE A 1 221 ? -8.625 -6.629 19.811 1.00 50.56 221 ILE A N 1
ATOM 1767 C CA . ILE A 1 221 ? -9.747 -5.819 19.339 1.00 50.56 221 ILE A CA 1
ATOM 1768 C C . ILE A 1 221 ? -11.077 -6.252 19.984 1.00 50.56 221 ILE A C 1
ATOM 1770 O O . ILE A 1 221 ? -11.831 -5.415 20.475 1.00 50.56 221 ILE A O 1
ATOM 1774 N N . ASN A 1 222 ? -11.345 -7.554 20.056 1.00 51.25 222 ASN A N 1
ATOM 1775 C CA . ASN A 1 222 ? -12.545 -8.113 20.674 1.00 51.25 222 ASN A CA 1
ATOM 1776 C C . ASN A 1 222 ? -12.547 -7.900 22.191 1.00 51.25 222 ASN A C 1
ATOM 1778 O O . ASN A 1 222 ? -13.599 -7.704 22.784 1.00 51.25 222 ASN A O 1
ATOM 1782 N N . GLN A 1 223 ? -11.384 -7.909 22.838 1.00 52.25 223 GLN A N 1
ATOM 1783 C CA . GLN A 1 223 ? -11.256 -7.617 24.262 1.00 52.25 223 GLN A CA 1
ATOM 1784 C C . GLN A 1 223 ? -11.566 -6.142 24.532 1.00 52.25 223 GLN A C 1
ATOM 1786 O O . GLN A 1 223 ? -12.272 -5.826 25.486 1.00 52.25 223 GLN A O 1
ATOM 1791 N N . VAL A 1 224 ? -11.088 -5.238 23.669 1.00 52.78 224 VAL A N 1
ATOM 1792 C CA . VAL A 1 224 ? -11.485 -3.822 23.691 1.00 52.78 224 VAL A CA 1
ATOM 1793 C C . VAL A 1 224 ? -13.001 -3.695 23.499 1.00 52.78 224 VAL A C 1
ATOM 1795 O O . VAL A 1 224 ? -13.643 -2.970 24.253 1.00 52.78 224 VAL A O 1
ATOM 1798 N N . PHE A 1 225 ? -13.586 -4.466 22.580 1.00 43.81 225 PHE A N 1
ATOM 1799 C CA . PHE A 1 225 ? -15.029 -4.516 22.328 1.00 43.81 225 PHE A CA 1
ATOM 1800 C C . PHE A 1 225 ? -15.851 -5.011 23.533 1.00 43.81 225 PHE A C 1
ATOM 1802 O O . PHE A 1 225 ? -16.827 -4.366 23.919 1.00 43.81 225 PHE A O 1
ATOM 1809 N N . VAL A 1 226 ? -15.446 -6.105 24.187 1.00 49.44 226 VAL A N 1
ATOM 1810 C CA . VAL A 1 226 ? -16.092 -6.617 25.413 1.00 49.44 226 VAL A CA 1
ATOM 1811 C C . VAL A 1 226 ? -15.999 -5.589 26.543 1.00 49.44 226 VAL A C 1
ATOM 1813 O O . VAL A 1 226 ? -16.983 -5.318 27.225 1.00 49.44 226 VAL A O 1
ATOM 1816 N N . ASN A 1 227 ? -14.844 -4.942 26.699 1.00 49.16 227 ASN A N 1
ATOM 1817 C CA . ASN A 1 227 ? -14.648 -3.929 27.736 1.00 49.16 227 ASN A CA 1
ATOM 1818 C C . ASN A 1 227 ? -15.467 -2.646 27.488 1.00 49.16 227 ASN A C 1
ATOM 1820 O O . ASN A 1 227 ? -15.809 -1.946 28.440 1.00 49.16 227 ASN A O 1
ATOM 1824 N N . LEU A 1 228 ? -15.756 -2.307 26.228 1.00 39.28 228 LEU A N 1
ATOM 1825 C CA . LEU A 1 228 ? -16.588 -1.158 25.853 1.00 39.28 228 LEU A CA 1
ATOM 1826 C C . LEU A 1 228 ? -18.080 -1.460 26.020 1.00 39.28 228 LEU A C 1
ATOM 1828 O O . LEU A 1 228 ? -18.812 -0.638 26.563 1.00 39.28 228 LEU A O 1
ATOM 1832 N N . THR A 1 229 ? -18.519 -2.653 25.618 1.00 38.03 229 THR A N 1
ATOM 1833 C CA . THR A 1 229 ? -19.915 -3.098 25.761 1.00 38.03 229 THR A CA 1
ATOM 1834 C C . THR A 1 229 ? -20.314 -3.291 27.228 1.00 38.03 229 THR A C 1
ATO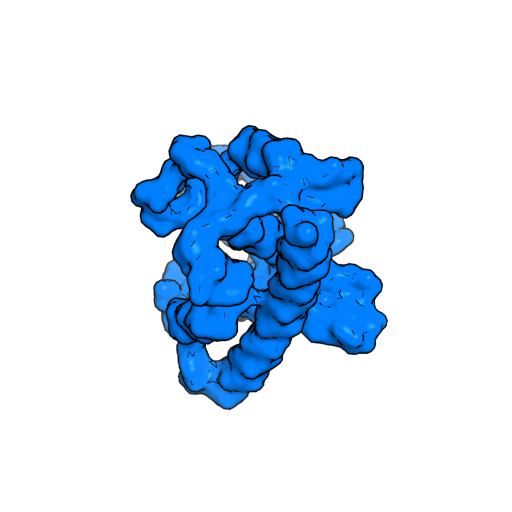M 1836 O O . THR A 1 229 ? -21.416 -2.909 27.608 1.00 38.03 229 THR A O 1
ATOM 1839 N N . GLN A 1 230 ? -19.399 -3.760 28.085 1.00 41.62 230 GLN A N 1
ATOM 1840 C CA . GLN A 1 230 ? -19.613 -3.863 29.538 1.00 41.62 230 GLN A CA 1
ATOM 1841 C C . GLN A 1 230 ? -19.667 -2.516 30.278 1.00 41.62 230 GLN A C 1
ATOM 1843 O O . GLN A 1 230 ? -20.155 -2.475 31.398 1.00 41.62 230 GLN A O 1
ATOM 1848 N N . LYS A 1 231 ? -19.162 -1.420 29.694 1.00 38.72 231 LYS A N 1
ATOM 1849 C CA . LYS A 1 231 ? -19.245 -0.068 30.287 1.00 38.72 231 LYS A CA 1
ATOM 1850 C C . LYS A 1 231 ? -20.519 0.692 29.905 1.00 38.72 231 LYS A C 1
ATOM 1852 O O . LYS A 1 231 ? -20.735 1.794 30.403 1.00 38.72 231 LYS A O 1
ATOM 1857 N N . LEU A 1 232 ? -21.306 0.140 28.985 1.00 33.66 232 LEU A N 1
ATOM 1858 C CA . LEU A 1 232 ? -22.539 0.730 28.458 1.00 33.66 232 LEU A CA 1
ATOM 1859 C C . LEU A 1 232 ? -23.803 -0.005 28.948 1.00 33.66 232 LEU A C 1
ATOM 1861 O O . LEU A 1 232 ? -24.905 0.399 28.585 1.00 33.66 232 LEU A O 1
ATOM 1865 N N . CYS A 1 233 ? -23.636 -1.049 29.767 1.00 34.81 233 CYS A N 1
ATOM 1866 C CA . CYS A 1 233 ? -24.673 -1.687 30.583 1.00 34.81 233 CYS A CA 1
ATOM 1867 C C . CYS A 1 233 ? -24.408 -1.372 32.058 1.00 34.81 233 CYS A C 1
ATOM 1869 O O . CYS A 1 233 ? -25.395 -1.276 32.817 1.00 34.81 233 CYS A O 1
#